Protein AF-0000000078658957 (afdb_homodimer)

Structure (mmCIF, N/CA/C/O backbone):
data_AF-0000000078658957-model_v1
#
loop_
_entity.id
_entity.type
_entity.pdbx_description
1 polymer 'Lrp/AsnC family transcriptional regulator'
#
loop_
_atom_site.group_PDB
_atom_site.id
_atom_site.type_symbol
_atom_site.label_atom_id
_atom_site.label_alt_id
_atom_site.label_comp_id
_atom_site.label_asym_id
_atom_site.label_entity_id
_atom_site.label_seq_id
_atom_site.pdbx_PDB_ins_code
_atom_site.Cartn_x
_atom_site.Cartn_y
_atom_site.Cartn_z
_atom_site.occupancy
_atom_site.B_iso_or_equiv
_atom_site.auth_seq_id
_atom_site.auth_comp_id
_atom_site.auth_asym_id
_atom_site.auth_atom_id
_atom_site.pdbx_PDB_model_num
ATOM 1 N N . MET A 1 1 ? -22.75 -9.281 -4.898 1 57.59 1 MET A N 1
ATOM 2 C CA . MET A 1 1 ? -22.656 -10.703 -4.551 1 57.59 1 MET A CA 1
ATOM 3 C C . MET A 1 1 ? -22.281 -10.875 -3.08 1 57.59 1 MET A C 1
ATOM 5 O O . MET A 1 1 ? -21.562 -10.055 -2.514 1 57.59 1 MET A O 1
ATOM 9 N N . SER A 1 2 ? -23 -11.688 -2.396 1 84 2 SER A N 1
ATOM 10 C CA . SER A 1 2 ? -22.812 -11.898 -0.965 1 84 2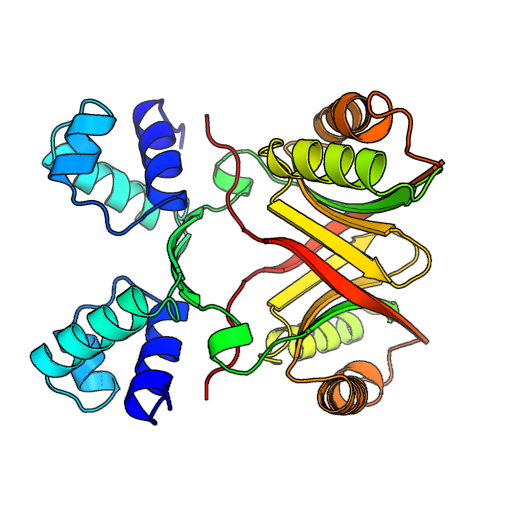 SER A CA 1
ATOM 11 C C . SER A 1 2 ? -21.656 -12.852 -0.7 1 84 2 SER A C 1
ATOM 13 O O . SER A 1 2 ? -21.609 -13.961 -1.243 1 84 2 SER A O 1
ATOM 15 N N . LEU A 1 3 ? -20.531 -12.477 -0.171 1 94.5 3 LEU A N 1
ATOM 16 C CA . LEU A 1 3 ? -19.375 -13.289 0.192 1 94.5 3 LEU A CA 1
ATOM 17 C C . LEU A 1 3 ? -19.703 -14.188 1.385 1 94.5 3 LEU A C 1
ATOM 19 O O . LEU A 1 3 ? -20.203 -13.711 2.404 1 94.5 3 LEU A O 1
ATOM 23 N N . ASP A 1 4 ? -19.547 -15.438 1.168 1 95.06 4 ASP A N 1
ATOM 24 C CA . ASP A 1 4 ? -19.797 -16.344 2.291 1 95.06 4 ASP A CA 1
ATOM 25 C C . ASP A 1 4 ? -18.531 -16.562 3.109 1 95.06 4 ASP A C 1
ATOM 27 O O . ASP A 1 4 ? -17.469 -15.992 2.793 1 95.06 4 ASP A O 1
ATOM 31 N N . PRO A 1 5 ? -18.594 -17.312 4.195 1 95.44 5 PRO A N 1
ATOM 32 C CA . PRO A 1 5 ? -17.453 -17.469 5.098 1 95.44 5 PRO A CA 1
ATOM 33 C C . PRO A 1 5 ? -16.25 -18.109 4.414 1 95.44 5 PRO A C 1
ATOM 35 O O . PRO A 1 5 ? -15.102 -17.812 4.77 1 95.44 5 PRO A O 1
ATOM 38 N N . PHE A 1 6 ? -16.5 -18.969 3.477 1 96.19 6 PHE A N 1
ATOM 39 C CA . PHE A 1 6 ? -15.391 -19.594 2.764 1 96.19 6 PHE A CA 1
ATOM 40 C C . PHE A 1 6 ? -14.672 -18.578 1.884 1 96.19 6 PHE A C 1
ATOM 42 O O . PHE A 1 6 ? -13.438 -18.578 1.816 1 96.19 6 PHE A O 1
ATOM 49 N N . ASP A 1 7 ? -15.453 -17.766 1.194 1 97.06 7 ASP A N 1
ATOM 50 C CA . ASP A 1 7 ? -14.859 -16.703 0.393 1 97.06 7 ASP A CA 1
ATOM 51 C C . ASP A 1 7 ? -13.953 -15.812 1.244 1 97.06 7 ASP A C 1
ATOM 53 O O . ASP A 1 7 ? -12.828 -15.5 0.847 1 97.06 7 ASP A O 1
ATOM 57 N N . LEU A 1 8 ? -14.469 -15.484 2.406 1 97.12 8 LEU A N 1
ATOM 58 C CA . LEU A 1 8 ? -13.742 -14.586 3.291 1 97.12 8 LEU A CA 1
ATOM 59 C C . LEU A 1 8 ? -12.461 -15.242 3.799 1 97.12 8 LEU A C 1
ATOM 61 O O . LEU A 1 8 ? -11.414 -14.586 3.883 1 97.12 8 LEU A O 1
ATOM 65 N N . ALA A 1 9 ? -12.555 -16.438 4.133 1 97.19 9 ALA A N 1
ATOM 66 C CA . ALA A 1 9 ? -11.375 -17.188 4.59 1 97.19 9 ALA A CA 1
ATOM 67 C C . ALA A 1 9 ? -10.312 -17.25 3.494 1 97.19 9 ALA A C 1
ATOM 69 O O . ALA A 1 9 ? -9.125 -17.109 3.768 1 97.19 9 ALA A O 1
ATOM 70 N N . LEU A 1 10 ? -10.734 -17.516 2.318 1 97.88 10 LEU A N 1
ATOM 71 C CA . LEU A 1 10 ? -9.812 -17.578 1.192 1 97.88 10 LEU A CA 1
ATOM 72 C C . LEU A 1 10 ? -9.156 -16.219 0.958 1 97.88 10 LEU A C 1
ATOM 74 O O . LEU A 1 10 ? -7.949 -16.141 0.725 1 97.88 10 LEU A O 1
ATOM 78 N N . LEU A 1 11 ? -9.977 -15.188 1.014 1 98.31 11 LEU A N 1
ATOM 79 C CA . LEU A 1 11 ? -9.445 -13.844 0.836 1 98.31 11 LEU A CA 1
ATOM 80 C C . LEU A 1 11 ? -8.383 -13.531 1.885 1 98.31 11 LEU A C 1
ATOM 82 O O . LEU A 1 11 ? -7.348 -12.953 1.569 1 98.31 11 LEU A O 1
ATOM 86 N N . ASP A 1 12 ? -8.672 -13.914 3.086 1 97.88 12 ASP A N 1
ATOM 87 C CA . ASP A 1 12 ? -7.707 -13.703 4.164 1 97.88 12 ASP A CA 1
ATOM 88 C C . ASP A 1 12 ? -6.391 -14.422 3.869 1 97.88 12 ASP A C 1
ATOM 90 O O . ASP A 1 12 ? -5.316 -13.828 3.99 1 97.88 12 ASP A O 1
ATOM 94 N N . ALA A 1 13 ? -6.496 -15.602 3.447 1 97.62 13 ALA A N 1
ATOM 95 C CA . ALA A 1 13 ? -5.316 -16.422 3.189 1 97.62 13 ALA A CA 1
ATOM 96 C C . ALA A 1 13 ? -4.488 -15.852 2.043 1 97.62 13 ALA A C 1
ATOM 98 O O . ALA A 1 13 ? -3.271 -15.703 2.16 1 97.62 13 ALA A O 1
ATOM 99 N N . VAL A 1 14 ? -5.109 -15.461 0.952 1 98 14 VAL A N 1
ATOM 100 C CA . VAL A 1 14 ? -4.379 -15.078 -0.251 1 98 14 VAL A CA 1
ATOM 101 C C . VAL A 1 14 ? -3.822 -13.664 -0.088 1 98 14 VAL A C 1
ATOM 103 O O . VAL A 1 14 ? -2.861 -13.289 -0.764 1 98 14 VAL A O 1
ATOM 106 N N . GLN A 1 15 ? -4.391 -12.852 0.791 1 98.44 15 GLN A N 1
ATOM 107 C CA . GLN A 1 15 ? -3.816 -11.547 1.095 1 98.44 15 GLN A CA 1
ATOM 108 C C . GLN A 1 15 ? -2.488 -11.688 1.834 1 98.44 15 GLN A C 1
ATOM 110 O O . GLN A 1 15 ? -1.639 -10.797 1.766 1 98.44 15 GLN A O 1
ATOM 115 N N . GLN A 1 16 ? -2.398 -12.828 2.514 1 96.94 16 GLN A N 1
ATOM 116 C CA . GLN A 1 16 ? -1.182 -13.078 3.277 1 96.94 16 GLN A CA 1
ATOM 117 C C . GLN A 1 16 ? -0.131 -13.789 2.426 1 96.94 16 GLN A C 1
ATOM 119 O O . GLN A 1 16 ? 1.058 -13.469 2.51 1 96.94 16 GLN A O 1
ATOM 124 N N . ASP A 1 17 ? -0.598 -14.695 1.699 1 97.62 17 ASP A N 1
ATOM 125 C CA . ASP A 1 17 ? 0.258 -15.492 0.824 1 97.62 17 ASP A CA 1
ATOM 126 C C . ASP A 1 17 ? -0.539 -16.078 -0.34 1 97.62 17 ASP A C 1
ATOM 128 O O . ASP A 1 17 ? -1.333 -17 -0.152 1 97.62 17 ASP A O 1
ATOM 132 N N . ALA A 1 18 ? -0.236 -15.641 -1.508 1 98.06 18 ALA A N 1
ATOM 133 C CA . ALA A 1 18 ? -1.01 -16.062 -2.672 1 98.06 18 ALA A CA 1
ATOM 134 C C . ALA A 1 18 ? -0.317 -17.203 -3.402 1 98.06 18 ALA A C 1
ATOM 136 O O . ALA A 1 18 ? -0.765 -17.641 -4.469 1 98.06 18 ALA A O 1
ATOM 137 N N . THR A 1 19 ? 0.803 -17.672 -2.883 1 96.38 19 THR A N 1
ATOM 138 C CA . THR A 1 19 ? 1.546 -18.734 -3.555 1 96.38 19 THR A CA 1
ATOM 139 C C . THR A 1 19 ? 1.161 -20.109 -2.998 1 96.38 19 THR A C 1
ATOM 141 O O . THR A 1 19 ? 1.597 -21.141 -3.514 1 96.38 19 THR A O 1
ATOM 144 N N . THR A 1 20 ? 0.349 -20.125 -1.944 1 96.75 20 THR A N 1
ATOM 145 C CA . THR A 1 20 ? -0.087 -21.375 -1.331 1 96.75 20 THR A CA 1
ATOM 146 C C . THR A 1 20 ? -0.85 -22.234 -2.336 1 96.75 20 THR A C 1
ATOM 148 O O . THR A 1 20 ? -1.68 -21.734 -3.092 1 96.75 20 THR A O 1
ATOM 151 N N . SER A 1 21 ? -0.525 -23.469 -2.361 1 96.62 21 SER A N 1
ATOM 152 C CA . SER A 1 21 ? -1.181 -24.375 -3.309 1 96.62 21 SER A CA 1
ATOM 153 C C . SER A 1 21 ? -2.674 -24.484 -3.023 1 96.62 21 SER A C 1
ATOM 155 O O . SER A 1 21 ? -3.109 -24.312 -1.884 1 96.62 21 SER A O 1
ATOM 157 N N . GLN A 1 22 ? -3.422 -24.828 -4.062 1 96.44 22 GLN A N 1
ATOM 158 C CA . GLN A 1 22 ? -4.859 -25.016 -3.889 1 96.44 22 GLN A CA 1
ATOM 159 C C . GLN A 1 22 ? -5.152 -26.125 -2.891 1 96.44 22 GLN A C 1
ATOM 161 O O . GLN A 1 22 ? -6.121 -26.047 -2.129 1 96.44 22 GLN A O 1
ATOM 166 N N . GLN A 1 23 ? -4.328 -27.141 -2.926 1 97.5 23 GLN A N 1
ATOM 167 C CA . GLN A 1 23 ? -4.473 -28.25 -1.989 1 97.5 23 GLN A CA 1
ATOM 168 C C . GLN A 1 23 ? -4.301 -27.766 -0.548 1 97.5 23 GLN A C 1
ATOM 170 O O . GLN A 1 23 ? -5.137 -28.062 0.31 1 97.5 23 GLN A O 1
ATOM 175 N N . ASP A 1 24 ? -3.285 -27.062 -0.289 1 98.06 24 ASP A N 1
ATOM 176 C CA . ASP A 1 24 ? -2.994 -26.562 1.055 1 98.06 24 ASP A CA 1
ATOM 177 C C . ASP A 1 24 ? -4.039 -25.547 1.507 1 98.06 24 ASP A C 1
ATOM 179 O O . ASP A 1 24 ? -4.445 -25.547 2.67 1 98.06 24 ASP A O 1
ATOM 183 N N . LEU A 1 25 ? -4.465 -24.656 0.606 1 97.69 25 LEU A N 1
ATOM 184 C CA . LEU A 1 25 ? -5.516 -23.688 0.916 1 97.69 25 LEU A CA 1
ATOM 185 C C . LEU A 1 25 ? -6.809 -24.406 1.299 1 97.69 25 LEU A C 1
ATOM 187 O O . LEU A 1 25 ? -7.473 -24.016 2.262 1 97.69 25 LEU A O 1
ATOM 191 N N . GLY A 1 26 ? -7.129 -25.391 0.484 1 97.94 26 GLY A N 1
ATOM 192 C CA . GLY A 1 26 ? -8.328 -26.172 0.775 1 97.94 26 GLY A CA 1
ATOM 193 C C . GLY A 1 26 ? -8.312 -26.781 2.162 1 97.94 26 GLY A C 1
ATOM 194 O O . GLY A 1 26 ? -9.312 -26.703 2.887 1 97.94 26 GLY A O 1
ATOM 195 N N . ALA A 1 27 ? -7.18 -27.406 2.547 1 97.44 27 ALA A N 1
ATOM 196 C CA . ALA A 1 27 ? -7.023 -28 3.873 1 97.44 27 ALA A CA 1
ATOM 197 C C . ALA A 1 27 ? -7.195 -26.953 4.969 1 97.44 27 ALA A C 1
ATOM 199 O O . ALA A 1 27 ? -7.801 -27.234 6.008 1 97.44 27 ALA A O 1
ATOM 200 N N . ARG A 1 28 ? -6.75 -25.781 4.672 1 95.56 28 ARG A N 1
ATOM 201 C CA . ARG A 1 28 ? -6.785 -24.703 5.645 1 95.56 28 ARG A CA 1
ATOM 202 C C . ARG A 1 28 ? -8.211 -24.203 5.855 1 95.56 28 ARG A C 1
ATOM 204 O O . ARG A 1 28 ? -8.594 -23.844 6.969 1 95.56 28 ARG A O 1
ATOM 211 N N . VAL A 1 29 ? -9.008 -24.141 4.832 1 95.62 29 VAL A N 1
ATOM 212 C CA . VAL A 1 29 ? -10.305 -23.484 4.93 1 95.62 29 VAL A CA 1
ATOM 213 C C . VAL A 1 29 ? -11.422 -24.516 4.844 1 95.62 29 VAL A C 1
ATOM 215 O O . VAL A 1 29 ? -12.594 -24.156 4.742 1 95.62 29 VAL A O 1
ATOM 218 N N . ASN A 1 30 ? -11.062 -25.828 4.734 1 96.06 30 ASN A N 1
ATOM 219 C CA . ASN A 1 30 ? -12.008 -26.938 4.727 1 96.06 30 ASN A CA 1
ATOM 220 C C . ASN A 1 30 ? -12.828 -26.969 3.438 1 96.06 30 ASN A C 1
ATOM 222 O O . ASN A 1 30 ? -14.055 -27.031 3.48 1 96.06 30 ASN A O 1
ATOM 226 N N . LEU A 1 31 ? -12.117 -26.906 2.361 1 97.56 31 LEU A N 1
ATOM 227 C CA . LEU A 1 31 ? -12.664 -27.047 1.017 1 97.56 31 LEU A CA 1
ATOM 228 C C . LEU A 1 31 ? -11.828 -28 0.177 1 97.56 31 LEU A C 1
ATOM 230 O O . LEU A 1 31 ? -10.672 -28.281 0.507 1 97.56 31 LEU A O 1
ATOM 234 N N . SER A 1 32 ? -12.469 -28.5 -0.843 1 97.62 32 SER A N 1
ATOM 235 C CA . SER A 1 32 ? -11.695 -29.234 -1.832 1 97.62 32 SER A CA 1
ATOM 236 C C . SER A 1 32 ? -10.852 -28.297 -2.689 1 97.62 32 SER A C 1
ATOM 238 O O . SER A 1 32 ? -11.18 -27.125 -2.842 1 97.62 32 SER A O 1
ATOM 240 N N . PRO A 1 33 ? -9.758 -28.797 -3.24 1 97.81 33 PRO A N 1
ATOM 241 C CA . PRO A 1 33 ? -8.961 -27.969 -4.152 1 97.81 33 PRO A CA 1
ATOM 242 C C . PRO A 1 33 ? -9.781 -27.438 -5.324 1 97.81 33 PRO A C 1
ATOM 244 O O . PRO A 1 33 ? -9.586 -26.297 -5.746 1 97.81 33 PRO A O 1
ATOM 247 N N . ALA A 1 34 ? -10.68 -28.219 -5.84 1 97.88 34 ALA A N 1
ATOM 248 C CA . ALA A 1 34 ? -11.531 -27.781 -6.945 1 97.88 34 ALA A CA 1
ATOM 249 C C . ALA A 1 34 ? -12.43 -26.625 -6.527 1 97.88 34 ALA A C 1
ATOM 251 O O . ALA A 1 34 ? -12.641 -25.672 -7.293 1 97.88 34 ALA A O 1
ATOM 252 N N . ALA A 1 35 ? -13.008 -26.703 -5.359 1 97.81 35 ALA A N 1
ATOM 253 C CA . ALA A 1 35 ? -13.859 -25.641 -4.832 1 97.81 35 ALA A CA 1
ATOM 254 C C . ALA A 1 35 ? -13.062 -24.359 -4.621 1 97.81 35 ALA A C 1
ATOM 256 O O . ALA A 1 35 ? -13.555 -23.266 -4.914 1 97.81 35 ALA A O 1
ATOM 257 N N . VAL A 1 36 ? -11.836 -24.5 -4.059 1 98.31 36 VAL A N 1
ATOM 258 C CA . VAL A 1 36 ? -10.953 -23.344 -3.875 1 98.31 36 VAL A CA 1
ATOM 259 C C . VAL A 1 36 ? -10.711 -22.656 -5.215 1 98.31 36 VAL A C 1
ATOM 261 O O . VAL A 1 36 ? -10.867 -21.438 -5.332 1 98.31 36 VAL A O 1
ATOM 264 N N . ASN A 1 37 ? -10.344 -23.438 -6.207 1 97.5 37 ASN A N 1
ATOM 265 C CA . ASN A 1 37 ? -10.055 -22.906 -7.535 1 97.5 37 ASN A CA 1
ATOM 266 C C . ASN A 1 37 ? -11.258 -22.156 -8.109 1 97.5 37 ASN A C 1
ATOM 268 O O . ASN A 1 37 ? -11.133 -21.031 -8.586 1 97.5 37 ASN A O 1
ATOM 272 N N . ARG A 1 38 ? -12.359 -22.766 -8.055 1 97.62 38 ARG A N 1
ATOM 273 C CA . ARG A 1 38 ? -13.586 -22.172 -8.57 1 97.62 38 ARG A CA 1
ATOM 274 C C . ARG A 1 38 ? -13.891 -20.844 -7.867 1 97.62 38 ARG A C 1
ATOM 276 O O . ARG A 1 38 ? -14.227 -19.859 -8.516 1 97.62 38 ARG A O 1
ATOM 283 N N . ARG A 1 39 ? -13.766 -20.859 -6.633 1 97.69 39 ARG A N 1
ATOM 284 C CA . ARG A 1 39 ? -14.094 -19.672 -5.848 1 97.69 39 ARG A CA 1
ATOM 285 C C . ARG A 1 39 ? -13.102 -18.547 -6.113 1 97.69 39 ARG A C 1
ATOM 287 O O . ARG A 1 39 ? -13.5 -17.391 -6.266 1 97.69 39 ARG A O 1
ATOM 294 N N . LEU A 1 40 ? -11.836 -18.859 -6.113 1 97.69 40 LEU A N 1
ATOM 295 C CA . LEU A 1 40 ? -10.836 -17.828 -6.387 1 97.69 40 LEU A CA 1
ATOM 296 C C . LEU A 1 40 ? -11.031 -17.234 -7.777 1 97.69 40 LEU A C 1
ATOM 298 O O . LEU A 1 40 ? -10.898 -16.016 -7.965 1 97.69 40 LEU A O 1
ATOM 302 N N . LYS A 1 41 ? -11.32 -18.094 -8.742 1 97.12 41 LYS A N 1
ATOM 303 C CA . LYS A 1 41 ? -11.609 -17.625 -10.086 1 97.12 41 LYS A CA 1
ATOM 304 C C . LYS A 1 41 ? -12.797 -16.656 -10.086 1 97.12 41 LYS A C 1
ATOM 306 O O . LYS A 1 41 ? -12.773 -15.633 -10.766 1 97.12 41 LYS A O 1
ATOM 311 N N . LYS A 1 42 ? -13.812 -17 -9.391 1 97.62 42 LYS A N 1
ATOM 312 C CA . LYS A 1 42 ? -15 -16.156 -9.281 1 97.62 42 LYS A CA 1
ATOM 313 C C . LYS A 1 42 ? -14.664 -14.828 -8.633 1 97.62 42 LYS A C 1
ATOM 315 O O . LYS A 1 42 ? -15.109 -13.773 -9.094 1 97.62 42 LYS A O 1
ATOM 320 N N . LEU A 1 43 ? -13.922 -14.898 -7.52 1 98.12 43 LEU A N 1
ATOM 321 C CA . LEU A 1 43 ? -13.539 -13.688 -6.801 1 98.12 43 LEU A CA 1
ATOM 322 C C . LEU A 1 43 ? -12.727 -12.758 -7.695 1 98.12 43 LEU A C 1
ATOM 324 O O . LEU A 1 43 ? -12.867 -11.539 -7.617 1 98.12 43 LEU A O 1
ATOM 328 N N . ASN A 1 44 ? -11.898 -13.336 -8.516 1 97.75 44 ASN A N 1
ATOM 329 C CA . ASN A 1 44 ? -11.133 -12.562 -9.484 1 97.75 44 ASN A CA 1
ATOM 330 C C . ASN A 1 44 ? -12.039 -11.961 -10.555 1 97.75 44 ASN A C 1
ATOM 332 O O . ASN A 1 44 ? -11.953 -10.766 -10.844 1 97.75 44 ASN A O 1
ATOM 336 N N . ALA A 1 45 ? -12.906 -12.727 -11.117 1 97.12 45 ALA A N 1
ATOM 337 C CA . ALA A 1 45 ? -13.789 -12.305 -12.195 1 97.12 45 ALA A CA 1
ATOM 338 C C . ALA A 1 45 ? -14.711 -11.18 -11.742 1 97.12 45 ALA A C 1
ATOM 340 O O . ALA A 1 45 ? -15.055 -10.289 -12.531 1 97.12 45 ALA A O 1
ATOM 341 N N . GLU A 1 46 ? -15.039 -11.219 -10.523 1 97.19 46 GLU A N 1
ATOM 342 C CA . GLU A 1 46 ? -15.969 -10.234 -9.977 1 97.19 46 GLU A CA 1
ATOM 343 C C . GLU A 1 46 ? -15.227 -9 -9.477 1 97.19 46 GLU A C 1
ATOM 345 O O . GLU A 1 46 ? -15.852 -8.047 -9.008 1 97.19 46 GLU A O 1
ATOM 350 N N . GLY A 1 47 ? -13.953 -9.047 -9.477 1 97.5 47 GLY A N 1
ATOM 351 C CA . GLY A 1 47 ? -13.156 -7.883 -9.133 1 97.5 47 GLY A CA 1
ATOM 352 C C . GLY A 1 47 ? -12.914 -7.746 -7.637 1 97.5 47 GLY A C 1
ATOM 353 O O . GLY A 1 47 ? -12.438 -6.707 -7.176 1 97.5 47 GLY A O 1
ATOM 354 N N . VAL A 1 48 ? -13.352 -8.742 -6.832 1 98.25 48 VAL A N 1
ATOM 355 C CA . VAL A 1 48 ? -13.055 -8.727 -5.402 1 98.25 48 VAL A CA 1
ATOM 356 C C . VAL A 1 48 ? -11.547 -8.82 -5.184 1 98.25 48 VAL A C 1
ATOM 358 O O . VAL A 1 48 ? -10.984 -8.07 -4.383 1 98.25 48 VAL A O 1
ATOM 361 N N . VAL A 1 49 ? -11.023 -9.805 -5.848 1 98.25 49 VAL A N 1
ATOM 362 C CA . VAL A 1 49 ? -9.57 -9.82 -5.973 1 98.25 49 VAL A CA 1
ATOM 363 C C . VAL A 1 49 ? -9.148 -9.008 -7.199 1 98.25 49 VAL A C 1
ATOM 365 O O . VAL A 1 49 ? -9.477 -9.375 -8.328 1 98.25 49 VAL A O 1
ATOM 368 N N . ARG A 1 50 ? -8.398 -8 -7.059 1 97.31 50 ARG A N 1
ATOM 369 C CA . ARG A 1 50 ? -8.055 -7.09 -8.148 1 97.31 50 ARG A CA 1
ATOM 370 C C . ARG A 1 50 ? -6.852 -7.613 -8.93 1 97.31 50 ARG A C 1
ATOM 372 O O . ARG A 1 50 ? -6.844 -7.559 -10.164 1 97.31 50 ARG A O 1
ATOM 379 N N . LYS A 1 51 ? -5.871 -8.031 -8.195 1 97.19 51 LYS A N 1
ATOM 380 C CA . LYS A 1 51 ? -4.66 -8.578 -8.812 1 97.19 51 LYS A CA 1
ATOM 381 C C . LYS A 1 51 ? -3.799 -9.297 -7.781 1 97.19 51 LYS A C 1
ATOM 383 O O . LYS A 1 51 ? -3.979 -9.117 -6.574 1 97.19 51 LYS A O 1
ATOM 388 N N . THR A 1 52 ? -3.008 -10.148 -8.227 1 98.5 52 THR A N 1
ATOM 389 C CA . THR A 1 52 ? -1.981 -10.82 -7.434 1 98.5 52 THR A CA 1
ATOM 390 C C . THR A 1 52 ? -0.591 -10.32 -7.82 1 98.5 52 THR A C 1
ATOM 392 O O . THR A 1 52 ? -0.227 -10.328 -9 1 98.5 52 THR A O 1
ATOM 395 N N . VAL A 1 53 ? 0.152 -9.867 -6.793 1 98.69 53 VAL A N 1
ATOM 396 C CA . VAL A 1 53 ? 1.422 -9.219 -7.105 1 98.69 53 VAL A CA 1
ATOM 397 C C . VAL A 1 53 ? 2.502 -9.711 -6.145 1 98.69 53 VAL A C 1
ATOM 399 O O . VAL A 1 53 ? 2.197 -10.234 -5.07 1 98.69 53 VAL A O 1
ATOM 402 N N . SER A 1 54 ? 3.717 -9.539 -6.582 1 98.56 54 SER A N 1
ATOM 403 C CA . SER A 1 54 ? 4.855 -9.719 -5.688 1 98.56 54 SER A CA 1
ATOM 404 C C . SER A 1 54 ? 5.281 -8.398 -5.059 1 98.56 54 SER A C 1
ATOM 406 O O . SER A 1 54 ? 5.402 -7.387 -5.75 1 98.56 54 SER A O 1
ATOM 408 N N . LEU A 1 55 ? 5.414 -8.406 -3.805 1 98.5 55 LEU A N 1
ATOM 409 C CA . LEU A 1 55 ? 5.918 -7.234 -3.094 1 98.5 55 LEU A CA 1
ATOM 410 C C . LEU A 1 55 ? 7.445 -7.246 -3.045 1 98.5 55 LEU A C 1
ATOM 412 O O . LEU A 1 55 ? 8.047 -8.188 -2.523 1 98.5 55 LEU A O 1
ATOM 416 N N . VAL A 1 56 ? 8 -6.234 -3.58 1 98.44 56 VAL A N 1
ATOM 417 C CA . VAL A 1 56 ? 9.453 -6.102 -3.643 1 98.44 56 VAL A CA 1
ATOM 418 C C . VAL A 1 56 ? 9.945 -5.254 -2.473 1 98.44 56 VAL A C 1
ATOM 420 O O . VAL A 1 56 ? 9.336 -4.238 -2.131 1 98.44 56 VAL A O 1
ATOM 423 N N . ASP A 1 57 ? 11.016 -5.695 -1.848 1 97.81 57 ASP A N 1
ATOM 424 C CA . ASP A 1 57 ? 11.664 -4.891 -0.816 1 97.81 57 ASP A CA 1
ATOM 425 C C . ASP A 1 57 ? 12.297 -3.639 -1.415 1 97.81 57 ASP A C 1
ATOM 427 O O . ASP A 1 57 ? 13.266 -3.727 -2.18 1 97.81 57 ASP A O 1
ATOM 431 N N . PRO A 1 58 ? 11.781 -2.504 -1.031 1 97.62 58 PRO A N 1
ATOM 432 C CA . PRO A 1 58 ? 12.328 -1.291 -1.647 1 97.62 58 PRO A CA 1
ATOM 433 C C . PRO A 1 58 ? 13.828 -1.136 -1.426 1 97.62 58 PRO A C 1
ATOM 435 O O . PRO A 1 58 ? 14.547 -0.71 -2.332 1 97.62 58 PRO A O 1
ATOM 438 N N . VAL A 1 59 ? 14.312 -1.475 -0.277 1 96.5 59 VAL A N 1
ATOM 439 C CA . VAL A 1 59 ? 15.719 -1.3 0.069 1 96.5 59 VAL A CA 1
ATOM 440 C C . VAL A 1 59 ? 16.594 -2.182 -0.828 1 96.5 59 VAL A C 1
ATOM 442 O O . VAL A 1 59 ? 17.656 -1.756 -1.285 1 96.5 59 VAL A O 1
ATOM 445 N N . ALA A 1 60 ? 16.109 -3.332 -1.11 1 96.38 60 ALA A N 1
ATOM 446 C CA . ALA A 1 60 ? 16.859 -4.293 -1.917 1 96.38 60 ALA A CA 1
ATOM 447 C C . ALA A 1 60 ? 17.062 -3.777 -3.34 1 96.38 60 ALA A C 1
ATOM 449 O O . ALA A 1 60 ? 17.938 -4.254 -4.062 1 96.38 60 ALA A O 1
ATOM 450 N N . VAL A 1 61 ? 16.219 -2.805 -3.734 1 96.81 61 VAL A N 1
ATOM 451 C CA . VAL A 1 61 ? 16.328 -2.311 -5.102 1 96.81 61 VAL A CA 1
ATOM 452 C C . VAL A 1 61 ? 16.734 -0.837 -5.09 1 96.81 61 VAL A C 1
ATOM 454 O O . VAL A 1 61 ? 16.547 -0.13 -6.082 1 96.81 61 VAL A O 1
ATOM 457 N N . GLY A 1 62 ? 17.156 -0.34 -3.973 1 95.81 62 GLY A N 1
ATOM 458 C CA . GLY A 1 62 ? 17.828 0.943 -3.906 1 95.81 62 GLY A CA 1
ATOM 459 C C . GLY A 1 62 ? 16.938 2.074 -3.449 1 95.81 62 GLY A C 1
ATOM 460 O O . GLY A 1 62 ? 17.312 3.244 -3.521 1 95.81 62 GLY A O 1
ATOM 461 N N . TYR A 1 63 ? 15.758 1.718 -3.045 1 97.12 63 TYR A N 1
ATOM 462 C CA . TYR A 1 63 ? 14.828 2.729 -2.561 1 97.12 63 TYR A CA 1
ATOM 463 C C . TYR A 1 63 ? 14.656 2.639 -1.049 1 97.12 63 TYR A C 1
ATOM 465 O O . TYR A 1 63 ? 13.672 2.092 -0.557 1 97.12 63 TYR A O 1
ATOM 473 N N . GLY A 1 64 ? 15.539 3.27 -0.385 1 95.62 64 GLY A N 1
ATOM 474 C CA . GLY A 1 64 ? 15.617 3.084 1.056 1 95.62 64 GLY A CA 1
ATOM 475 C C . GLY A 1 64 ? 14.867 4.141 1.838 1 95.62 64 GLY A C 1
ATOM 476 O O . GLY A 1 64 ? 14.805 4.086 3.068 1 95.62 64 GLY A O 1
ATOM 477 N N . LEU A 1 65 ? 14.305 5.09 1.13 1 97.88 65 LEU A N 1
ATOM 478 C CA . LEU A 1 65 ? 13.664 6.199 1.833 1 97.88 65 LEU A CA 1
ATOM 479 C C . LEU A 1 65 ? 12.195 6.324 1.427 1 97.88 65 LEU A C 1
ATOM 481 O O . LEU A 1 65 ? 11.875 6.297 0.237 1 97.88 65 LEU A O 1
ATOM 485 N N . THR A 1 66 ? 11.336 6.367 2.389 1 98.56 66 THR A N 1
ATOM 486 C CA . THR A 1 66 ? 9.93 6.672 2.176 1 98.56 66 THR A CA 1
ATOM 487 C C . THR A 1 66 ? 9.602 8.086 2.641 1 98.56 66 THR A C 1
ATOM 489 O O . THR A 1 66 ? 10.008 8.5 3.73 1 98.56 66 THR A O 1
ATOM 492 N N . VAL A 1 67 ? 8.938 8.836 1.812 1 98.31 67 VAL A N 1
ATOM 493 C CA . VAL A 1 67 ? 8.523 10.188 2.182 1 98.31 67 VAL A CA 1
ATOM 494 C C . VAL A 1 67 ? 7.012 10.328 2.008 1 98.31 67 VAL A C 1
ATOM 496 O O . VAL A 1 67 ? 6.438 9.781 1.065 1 98.31 67 VAL A O 1
ATOM 499 N N . ILE A 1 68 ? 6.414 11.008 2.926 1 98.5 68 ILE A N 1
ATOM 500 C CA . ILE A 1 68 ? 5.004 11.383 2.875 1 98.5 68 ILE A CA 1
ATOM 501 C C . ILE A 1 68 ? 4.871 12.883 2.627 1 98.5 68 ILE A C 1
ATOM 503 O O . ILE A 1 68 ? 5.371 13.695 3.41 1 98.5 68 ILE A O 1
ATOM 507 N N . THR A 1 69 ? 4.203 13.227 1.533 1 97.69 69 THR A N 1
ATOM 508 C CA . THR A 1 69 ? 4.117 14.633 1.17 1 97.69 69 THR A CA 1
ATOM 509 C C . THR A 1 69 ? 2.66 15.086 1.112 1 97.69 69 THR A C 1
ATOM 511 O O . THR A 1 69 ? 1.834 14.461 0.45 1 97.69 69 THR A O 1
ATOM 514 N N . GLU A 1 70 ? 2.371 16.125 1.85 1 97.81 70 GLU A N 1
ATOM 515 C CA . GLU A 1 70 ? 1.076 16.797 1.798 1 97.81 70 GLU A CA 1
ATOM 516 C C . GLU A 1 70 ? 1.111 17.984 0.847 1 97.81 70 GLU A C 1
ATOM 518 O O . GLU A 1 70 ? 1.966 18.875 0.977 1 97.81 70 GLU A O 1
ATOM 523 N N . VAL A 1 71 ? 0.139 18.031 -0.076 1 97.19 71 VAL A N 1
ATOM 524 C CA . VAL A 1 71 ? 0.159 19.062 -1.112 1 97.19 71 VAL A CA 1
ATOM 525 C C . VAL A 1 71 ? -1.119 19.891 -1.039 1 97.19 71 VAL A C 1
ATOM 527 O O . VAL A 1 71 ? -2.225 19.344 -1.022 1 97.19 71 VAL A O 1
ATOM 530 N N . GLU A 1 72 ? -0.958 21.125 -0.921 1 96.88 72 GLU A N 1
ATOM 531 C CA . GLU A 1 72 ? -2.049 22.094 -1.053 1 96.88 72 GLU A CA 1
ATOM 532 C C . GLU A 1 72 ? -2.033 22.766 -2.424 1 96.88 72 GLU A C 1
ATOM 534 O O . GLU A 1 72 ? -0.987 23.219 -2.885 1 96.88 72 GLU A O 1
ATOM 539 N N . VAL A 1 73 ? -3.15 22.828 -3.029 1 95.25 73 VAL A N 1
ATOM 540 C CA . VAL A 1 73 ? -3.195 23.375 -4.383 1 95.25 73 VAL A CA 1
ATOM 541 C C . VAL A 1 73 ? -3.6 24.844 -4.332 1 95.25 73 VAL A C 1
ATOM 543 O O . VAL A 1 73 ? -4.203 25.297 -3.355 1 95.25 73 VAL A O 1
ATOM 546 N N . GLU A 1 74 ? -3.27 25.547 -5.391 1 93.69 74 GLU A N 1
ATOM 547 C CA . GLU A 1 74 ? -3.609 26.953 -5.52 1 93.69 74 GLU A CA 1
ATOM 548 C C . GLU A 1 74 ? -5.047 27.125 -6 1 93.69 74 GLU A C 1
ATOM 550 O O . GLU A 1 74 ? -5.766 28.016 -5.52 1 93.69 74 GLU A O 1
ATOM 555 N N . ASN A 1 75 ? -5.328 26.344 -6.922 1 92.25 75 ASN A N 1
ATOM 556 C CA . ASN A 1 75 ? -6.625 26.406 -7.59 1 92.25 75 ASN A CA 1
ATOM 557 C C . ASN A 1 75 ? -7.297 25.031 -7.633 1 92.25 75 ASN A C 1
ATOM 559 O O . ASN A 1 75 ? -6.699 24.062 -8.094 1 92.25 75 ASN A O 1
ATOM 563 N N . GLU A 1 76 ? -8.547 24.953 -7.258 1 89.38 76 GLU A N 1
ATOM 564 C CA . GLU A 1 76 ? -9.234 23.688 -7.117 1 89.38 76 GLU A CA 1
ATOM 565 C C . GLU A 1 76 ? -10.094 23.375 -8.344 1 89.38 76 GLU A C 1
ATOM 567 O O . GLU A 1 76 ? -10.945 22.484 -8.305 1 89.38 76 GLU A O 1
ATOM 572 N N . ARG A 1 77 ? -9.805 24.125 -9.352 1 92.31 77 ARG A N 1
ATOM 573 C CA . ARG A 1 77 ? -10.492 23.828 -10.594 1 92.31 77 ARG A CA 1
ATOM 574 C C . ARG A 1 77 ? -10.289 22.359 -10.992 1 92.31 77 ARG A C 1
ATOM 576 O O . ARG A 1 77 ? -9.172 21.844 -10.906 1 92.31 77 ARG A O 1
ATOM 583 N N . LEU A 1 78 ? -11.297 21.75 -11.508 1 91.5 78 LEU A N 1
ATOM 584 C CA . LEU A 1 78 ? -11.328 20.312 -11.758 1 91.5 78 LEU A CA 1
ATOM 585 C C . LEU A 1 78 ? -10.281 19.922 -12.789 1 91.5 78 LEU A C 1
ATOM 587 O O . LEU A 1 78 ? -9.617 18.891 -12.633 1 91.5 78 LEU A O 1
ATOM 591 N N . ASP A 1 79 ? -10.188 20.656 -13.859 1 93.06 79 ASP A N 1
ATOM 592 C CA . ASP A 1 79 ? -9.234 20.312 -14.914 1 93.06 79 ASP A CA 1
ATOM 593 C C . ASP A 1 79 ? -7.805 20.344 -14.391 1 93.06 79 ASP A C 1
ATOM 595 O O . ASP A 1 79 ? -6.965 19.531 -14.797 1 93.06 79 ASP A O 1
ATOM 599 N N . LEU A 1 80 ? -7.488 21.281 -13.539 1 92.94 80 LEU A N 1
ATOM 600 C CA . LEU A 1 80 ? -6.156 21.391 -12.945 1 92.94 80 LEU A CA 1
ATOM 601 C C . LEU A 1 80 ? -5.902 20.234 -11.977 1 92.94 80 LEU A C 1
ATOM 603 O O . LEU A 1 80 ? -4.805 19.672 -11.945 1 92.94 80 LEU A O 1
ATOM 607 N N . LEU A 1 81 ? -6.883 19.953 -11.195 1 94 81 LEU A N 1
ATOM 608 C CA . LEU A 1 81 ? -6.777 18.828 -10.281 1 94 81 LEU A CA 1
ATOM 609 C C . LEU A 1 81 ? -6.566 17.516 -11.047 1 94 81 LEU A C 1
ATOM 611 O O . LEU A 1 81 ? -5.73 16.703 -10.656 1 94 81 LEU A O 1
ATOM 615 N N . ASP A 1 82 ? -7.324 17.359 -12.086 1 95.12 82 ASP A N 1
ATOM 616 C CA . ASP A 1 82 ? -7.199 16.156 -12.906 1 95.12 82 ASP A CA 1
ATOM 617 C C . ASP A 1 82 ? -5.809 16.047 -13.523 1 95.12 82 ASP A C 1
ATOM 619 O O . ASP A 1 82 ? -5.246 14.961 -13.625 1 95.12 82 ASP A O 1
ATOM 623 N N . ALA A 1 83 ? -5.297 17.125 -13.945 1 93.88 83 ALA A N 1
ATOM 624 C CA . ALA A 1 83 ? -3.943 17.141 -14.5 1 93.88 83 ALA A CA 1
ATOM 625 C C . ALA A 1 83 ? -2.916 16.719 -13.461 1 93.88 83 ALA A C 1
ATOM 627 O O . ALA A 1 83 ? -1.982 15.977 -13.766 1 93.88 83 ALA A O 1
ATOM 628 N N . MET A 1 84 ? -3.062 17.203 -12.266 1 94.5 84 MET A N 1
ATOM 629 C CA . MET A 1 84 ? -2.164 16.812 -11.18 1 94.5 84 MET A CA 1
ATOM 630 C C . MET A 1 84 ? -2.279 15.32 -10.891 1 94.5 84 MET A C 1
ATOM 632 O O . MET A 1 84 ? -1.267 14.641 -10.727 1 94.5 84 MET A O 1
ATOM 636 N N . LYS A 1 85 ? -3.477 14.836 -10.812 1 96.44 85 LYS A N 1
ATOM 637 C CA . LYS A 1 85 ? -3.699 13.414 -10.586 1 96.44 85 LYS A CA 1
ATOM 638 C C . LYS A 1 85 ? -2.98 12.57 -11.641 1 96.44 85 LYS A C 1
ATOM 640 O O . LYS A 1 85 ? -2.344 11.57 -11.312 1 96.44 85 LYS A O 1
ATOM 645 N N . ARG A 1 86 ? -3.076 12.969 -12.906 1 95.62 86 ARG A N 1
ATOM 646 C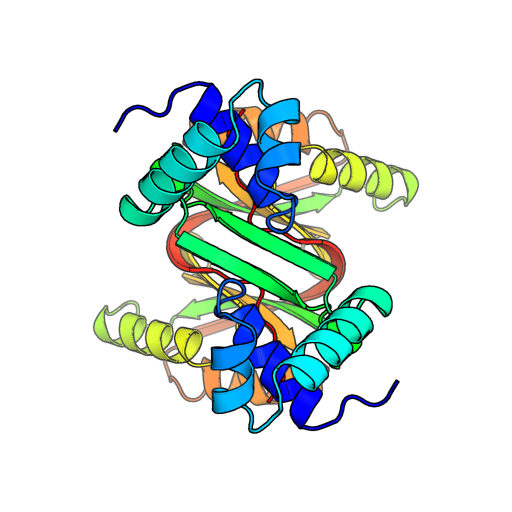 CA . ARG A 1 86 ? -2.404 12.258 -13.984 1 95.62 86 ARG A CA 1
ATOM 647 C C . ARG A 1 86 ? -0.894 12.242 -13.781 1 95.62 86 ARG A C 1
ATOM 649 O O . ARG A 1 86 ? -0.238 11.227 -14.031 1 95.62 86 ARG A O 1
ATOM 656 N N . THR A 1 87 ? -0.339 13.328 -13.328 1 95.19 87 THR A N 1
ATOM 657 C CA . THR A 1 87 ? 1.093 13.453 -13.078 1 95.19 87 THR A CA 1
ATOM 658 C C . THR A 1 87 ? 1.526 12.516 -11.953 1 95.19 87 THR A C 1
ATOM 660 O O . THR A 1 87 ? 2.541 11.828 -12.07 1 95.19 87 THR A O 1
ATOM 663 N N . PHE A 1 88 ? 0.739 12.516 -10.852 1 96.62 88 PHE A N 1
ATOM 664 C CA . PHE A 1 88 ? 1.055 11.656 -9.719 1 96.62 88 PHE A CA 1
ATOM 665 C C . PHE A 1 88 ? 0.937 10.18 -10.102 1 96.62 88 PHE A C 1
ATOM 667 O O . PHE A 1 88 ? 1.758 9.359 -9.695 1 96.62 88 PHE A O 1
ATOM 674 N N . LEU A 1 89 ? -0.07 9.867 -10.969 1 96.75 89 LEU A N 1
ATOM 675 C CA . LEU A 1 89 ? -0.299 8.5 -11.438 1 96.75 89 LEU A CA 1
ATOM 676 C C . LEU A 1 89 ? 0.873 8.016 -12.281 1 96.75 89 LEU A C 1
ATOM 678 O O . LEU A 1 89 ? 1.25 6.844 -12.211 1 96.75 89 LEU A O 1
ATOM 682 N N . ALA A 1 90 ? 1.461 8.859 -13 1 95.38 90 ALA A N 1
ATOM 683 C CA . ALA A 1 90 ? 2.473 8.5 -13.992 1 95.38 90 ALA A CA 1
ATOM 684 C C . ALA A 1 90 ? 3.852 8.375 -13.352 1 95.38 90 ALA A C 1
ATOM 686 O O . ALA A 1 90 ? 4.77 7.805 -13.938 1 95.38 90 ALA A O 1
ATOM 687 N N . CYS A 1 91 ? 4.043 8.922 -12.172 1 96.25 91 CYS A N 1
ATOM 688 C CA . CYS A 1 91 ? 5.344 8.906 -11.508 1 96.25 91 CYS A CA 1
ATOM 689 C C . CYS A 1 91 ? 5.566 7.594 -10.773 1 96.25 91 CYS A C 1
ATOM 691 O O . CYS A 1 91 ? 4.891 7.309 -9.781 1 96.25 91 CYS A O 1
ATOM 693 N N . PRO A 1 92 ? 6.547 6.812 -11.125 1 96.19 92 PRO A N 1
ATOM 694 C CA . PRO A 1 92 ? 6.73 5.484 -10.547 1 96.19 92 PRO A CA 1
ATOM 695 C C . PRO A 1 92 ? 7.137 5.535 -9.07 1 96.19 92 PRO A C 1
ATOM 697 O O . PRO A 1 92 ? 6.883 4.586 -8.328 1 96.19 92 PRO A O 1
ATOM 700 N N . GLN A 1 93 ? 7.723 6.633 -8.703 1 97.62 93 GLN A N 1
ATOM 701 C CA . GLN A 1 93 ? 8.148 6.773 -7.316 1 97.62 93 GLN A CA 1
ATOM 702 C C . GLN A 1 93 ? 6.953 7.004 -6.395 1 97.62 93 GLN A C 1
ATOM 704 O O . GLN A 1 93 ? 7.039 6.781 -5.188 1 97.62 93 GLN A O 1
ATOM 709 N N . VAL A 1 94 ? 5.879 7.562 -6.965 1 98.12 94 VAL A N 1
ATOM 710 C CA . VAL A 1 94 ? 4.645 7.711 -6.199 1 98.12 94 VAL A CA 1
ATOM 711 C C . VAL A 1 94 ? 3.947 6.355 -6.078 1 98.12 94 VAL A C 1
ATOM 713 O O . VAL A 1 94 ? 3.414 5.836 -7.062 1 98.12 94 VAL A O 1
ATOM 716 N N . GLN A 1 95 ? 3.924 5.844 -4.863 1 98.44 95 GLN A N 1
ATOM 717 C CA . GLN A 1 95 ? 3.256 4.566 -4.645 1 98.44 95 GLN A CA 1
ATOM 718 C C . GLN A 1 95 ? 1.767 4.762 -4.375 1 98.44 95 GLN A C 1
ATOM 720 O O . GLN A 1 95 ? 0.948 3.916 -4.734 1 98.44 95 GLN A O 1
ATOM 725 N N . GLN A 1 96 ? 1.502 5.82 -3.697 1 98.75 96 GLN A N 1
ATOM 726 C CA . GLN A 1 96 ? 0.121 6.121 -3.332 1 98.75 96 GLN A CA 1
ATOM 727 C C . GLN A 1 96 ? -0.165 7.613 -3.441 1 98.75 96 GLN A C 1
ATOM 729 O O . GLN A 1 96 ? 0.708 8.438 -3.168 1 98.75 96 GLN A O 1
ATOM 734 N N . CYS A 1 97 ? -1.36 7.91 -3.764 1 98.69 97 CYS A N 1
ATOM 735 C CA . CYS A 1 97 ? -1.886 9.266 -3.834 1 98.69 97 CYS A CA 1
ATOM 736 C C . CYS A 1 97 ? -3.35 9.312 -3.406 1 98.69 97 CYS A C 1
ATOM 738 O O . CYS A 1 97 ? -4.188 8.617 -3.984 1 98.69 97 CYS A O 1
ATOM 740 N N . TYR A 1 98 ? -3.6 10.102 -2.443 1 98.69 98 TYR A N 1
ATOM 741 C CA . TYR A 1 98 ? -4.953 10.289 -1.935 1 98.69 98 TYR A CA 1
ATOM 742 C C . TYR A 1 98 ? -5.406 11.734 -2.107 1 98.69 98 TYR A C 1
ATOM 744 O O . TYR A 1 98 ? -4.695 12.664 -1.721 1 98.69 98 TYR A O 1
ATOM 752 N N . TYR A 1 99 ? -6.551 11.93 -2.75 1 98.38 99 TYR A N 1
ATOM 753 C CA . TYR A 1 99 ? -7.25 13.211 -2.715 1 98.38 99 TYR A CA 1
ATOM 754 C C . TYR A 1 99 ? -8.086 13.344 -1.447 1 98.38 99 TYR A C 1
ATOM 756 O O . TYR A 1 99 ? -8.992 12.539 -1.205 1 98.38 99 TYR A O 1
ATOM 764 N N . VAL A 1 100 ? -7.785 14.344 -0.641 1 98.06 100 VAL A N 1
ATOM 765 C CA . VAL A 1 100 ? -8.32 14.297 0.714 1 98.06 100 VAL A CA 1
ATOM 766 C C . VAL A 1 100 ? -9.102 15.586 1.003 1 98.06 100 VAL A C 1
ATOM 768 O O . VAL A 1 100 ? -8.898 16.594 0.334 1 98.06 100 VAL A O 1
ATOM 771 N N . ALA A 1 101 ? -10 15.422 1.971 1 93.5 101 ALA A N 1
ATOM 772 C CA . ALA A 1 101 ? -10.633 16.578 2.605 1 93.5 101 ALA A CA 1
ATOM 773 C C . ALA A 1 101 ? -9.859 17 3.854 1 93.5 101 ALA A C 1
ATOM 775 O O . ALA A 1 101 ? -9.555 16.172 4.715 1 93.5 101 ALA A O 1
ATOM 776 N N . GLY A 1 102 ? -9.477 18.219 3.93 1 87 102 GLY A N 1
ATOM 777 C CA . GLY A 1 102 ? -8.734 18.719 5.066 1 87 102 GLY A CA 1
ATOM 778 C C . GLY A 1 102 ? -7.926 19.969 4.742 1 87 102 GLY A C 1
ATOM 779 O O . GLY A 1 102 ? -8.328 20.766 3.898 1 87 102 GLY A O 1
ATOM 780 N N . GLU A 1 103 ? -6.77 20.062 5.469 1 90.31 103 GLU A N 1
ATOM 781 C CA . GLU A 1 103 ? -5.93 21.25 5.309 1 90.31 103 GLU A CA 1
ATOM 782 C C . GLU A 1 103 ? -5.125 21.172 4.016 1 90.31 103 GLU A C 1
ATOM 784 O O . GLU A 1 103 ? -4.703 22.203 3.482 1 90.31 103 GLU A O 1
ATOM 789 N N . CYS A 1 104 ? -4.879 19.969 3.58 1 96.06 104 CYS A N 1
ATOM 790 C CA . CYS A 1 104 ? -4.238 19.766 2.285 1 96.06 104 CYS A CA 1
ATOM 791 C C . CYS A 1 104 ? -5.172 19.062 1.311 1 96.06 104 CYS A C 1
ATOM 793 O O . CYS A 1 104 ? -6.281 18.672 1.681 1 96.06 104 CYS A O 1
ATOM 795 N N . ASP A 1 105 ? -4.715 18.984 0.041 1 97.12 105 ASP A N 1
ATOM 796 C CA . ASP A 1 105 ? -5.574 18.438 -1.005 1 97.12 105 ASP A CA 1
ATOM 797 C C . ASP A 1 105 ? -5.121 17.031 -1.412 1 97.12 105 ASP A C 1
ATOM 799 O O . ASP A 1 105 ? -5.949 16.188 -1.77 1 97.12 105 ASP A O 1
ATOM 803 N N . PHE A 1 106 ? -3.789 16.859 -1.337 1 97.88 106 PHE A N 1
ATOM 804 C CA . PHE A 1 106 ? -3.256 15.547 -1.684 1 97.88 106 PHE A CA 1
ATOM 805 C C . PHE A 1 106 ? -2.277 15.062 -0.621 1 97.88 106 PHE A C 1
ATOM 807 O O . PHE A 1 106 ? -1.534 15.859 -0.044 1 97.88 106 PHE A O 1
ATOM 814 N N . VAL A 1 107 ? -2.273 13.766 -0.399 1 98.62 107 VAL A N 1
ATOM 815 C CA . VAL A 1 107 ? -1.221 13.078 0.344 1 98.62 107 VAL A CA 1
ATOM 816 C C . VAL A 1 107 ? -0.544 12.047 -0.552 1 98.62 107 VAL A C 1
ATOM 818 O O . VAL A 1 107 ? -1.214 11.195 -1.143 1 98.62 107 VAL A O 1
ATOM 821 N N . LEU A 1 108 ? 0.716 12.156 -0.685 1 98.62 108 LEU A N 1
ATOM 822 C CA . LEU A 1 108 ? 1.512 11.234 -1.482 1 98.62 108 LEU A CA 1
ATOM 823 C C . LEU A 1 108 ? 2.414 10.383 -0.591 1 98.62 108 LEU A C 1
ATOM 825 O O . LEU A 1 108 ? 3.016 10.898 0.356 1 98.62 108 LEU A O 1
ATOM 829 N N . ILE A 1 109 ? 2.475 9.125 -0.827 1 98.81 109 ILE A N 1
ATOM 830 C CA . ILE A 1 109 ? 3.504 8.242 -0.284 1 98.81 109 ILE A CA 1
ATOM 831 C C . ILE A 1 109 ? 4.477 7.844 -1.391 1 98.81 109 ILE A C 1
ATOM 833 O O . ILE A 1 109 ? 4.07 7.281 -2.41 1 98.81 109 ILE A O 1
ATOM 837 N N . MET A 1 110 ? 5.762 8.141 -1.209 1 98.56 110 MET A N 1
ATOM 838 C CA . MET A 1 110 ? 6.742 7.918 -2.266 1 98.56 110 MET A CA 1
ATOM 839 C C . MET A 1 110 ? 7.926 7.105 -1.746 1 98.56 110 MET A C 1
ATOM 841 O O . MET A 1 110 ? 8.383 7.316 -0.621 1 98.56 110 MET A O 1
ATOM 845 N N . ALA A 1 111 ? 8.391 6.223 -2.535 1 98.5 111 ALA A N 1
ATOM 846 C CA . ALA A 1 111 ? 9.672 5.555 -2.334 1 98.5 111 ALA A CA 1
ATOM 847 C C . ALA A 1 111 ? 10.766 6.191 -3.191 1 98.5 111 ALA A C 1
ATOM 849 O O . ALA A 1 111 ? 10.664 6.207 -4.422 1 98.5 111 ALA A O 1
ATOM 850 N N . VAL A 1 112 ? 11.773 6.684 -2.535 1 98.25 112 VAL A N 1
ATOM 851 C CA . VAL A 1 112 ? 12.859 7.348 -3.25 1 98.25 112 VAL A CA 1
ATOM 852 C C . VAL A 1 112 ? 14.203 6.781 -2.793 1 98.25 112 VAL A C 1
ATOM 854 O O . VAL A 1 112 ? 14.289 6.148 -1.739 1 98.25 112 VAL A O 1
ATOM 857 N N . ARG A 1 113 ? 15.258 7.008 -3.584 1 97.5 113 ARG A N 1
ATOM 858 C CA . ARG A 1 113 ? 16.594 6.531 -3.256 1 97.5 113 ARG A CA 1
ATOM 859 C C . ARG A 1 113 ? 17.203 7.348 -2.121 1 97.5 113 ARG A C 1
ATOM 861 O O . ARG A 1 113 ? 17.891 6.801 -1.257 1 97.5 113 ARG A O 1
ATOM 868 N N . ASN A 1 114 ? 16.969 8.609 -2.193 1 96.88 114 ASN A N 1
ATOM 869 C CA . ASN A 1 114 ? 17.484 9.594 -1.241 1 96.88 114 ASN A CA 1
ATOM 870 C C . ASN A 1 114 ? 16.781 10.938 -1.382 1 96.88 114 ASN A C 1
ATOM 872 O O . ASN A 1 114 ? 15.883 11.086 -2.219 1 96.88 114 ASN A O 1
ATOM 876 N N . MET A 1 115 ? 17.219 11.844 -0.533 1 96.12 115 MET A N 1
ATOM 877 C CA . MET A 1 115 ? 16.547 13.141 -0.523 1 96.12 115 MET A CA 1
ATOM 878 C C . MET A 1 115 ? 16.875 13.938 -1.785 1 96.12 115 MET A C 1
ATOM 880 O O . MET A 1 115 ? 16.094 14.781 -2.213 1 96.12 115 MET A O 1
ATOM 884 N N . GLU A 1 116 ? 18.031 13.672 -2.379 1 97.19 116 GLU A N 1
ATOM 885 C CA . GLU A 1 116 ? 18.375 14.336 -3.633 1 97.19 116 GLU A CA 1
ATOM 886 C C . GLU A 1 116 ? 17.375 13.969 -4.738 1 97.19 116 GLU A C 1
ATOM 888 O O . GLU A 1 116 ? 16.891 14.852 -5.445 1 97.19 116 GLU A O 1
ATOM 893 N N . GLN A 1 117 ? 17.141 12.68 -4.902 1 96.94 117 GLN A N 1
ATOM 894 C CA . GLN A 1 117 ? 16.141 12.266 -5.887 1 96.94 117 GLN A CA 1
ATOM 895 C C . GLN A 1 117 ? 14.773 12.875 -5.578 1 96.94 117 GLN A C 1
ATOM 897 O O . GLN A 1 117 ? 14.062 13.305 -6.488 1 96.94 117 GLN A O 1
ATOM 902 N N . TYR A 1 118 ? 14.43 12.906 -4.277 1 97.5 118 TYR A N 1
ATOM 903 C CA . TYR A 1 118 ? 13.148 13.508 -3.904 1 97.5 118 TYR A CA 1
ATOM 904 C C . TYR A 1 118 ? 13.078 14.961 -4.355 1 97.5 118 TYR A C 1
ATOM 906 O O . TYR A 1 118 ? 12.094 15.375 -4.969 1 97.5 118 TYR A O 1
ATOM 914 N N . THR A 1 119 ? 14.086 15.672 -4.051 1 95.19 119 THR A N 1
ATOM 915 C CA . THR A 1 119 ? 14.125 17.078 -4.422 1 95.19 119 THR A CA 1
ATOM 916 C C . THR A 1 119 ? 13.953 17.25 -5.93 1 95.19 119 THR A C 1
ATOM 918 O O . THR A 1 119 ? 13.219 18.125 -6.383 1 95.19 119 THR A O 1
ATOM 921 N N . GLU A 1 120 ? 14.555 16.406 -6.703 1 95.12 120 GLU A N 1
ATOM 922 C CA . GLU A 1 120 ? 14.398 16.438 -8.156 1 95.12 120 GLU A CA 1
ATOM 923 C C . GLU A 1 120 ? 12.953 16.172 -8.555 1 95.12 120 GLU A C 1
ATOM 925 O O . GLU A 1 120 ? 12.422 16.828 -9.453 1 95.12 120 GLU A O 1
ATOM 930 N N . LEU A 1 121 ? 12.344 15.234 -7.906 1 94.69 121 LEU A N 1
ATOM 931 C CA . LEU A 1 121 ? 10.961 14.883 -8.211 1 94.69 121 LEU A CA 1
ATOM 932 C C . LEU A 1 121 ? 10.023 16.047 -7.906 1 94.69 121 LEU A C 1
ATOM 934 O O . LEU A 1 121 ? 9.039 16.25 -8.617 1 94.69 121 LEU A O 1
ATOM 938 N N . THR A 1 122 ? 10.266 16.75 -6.793 1 92.38 122 THR A N 1
ATOM 939 C CA . THR A 1 122 ? 9.391 17.859 -6.422 1 92.38 122 THR A CA 1
ATOM 940 C C . THR A 1 122 ? 9.375 18.922 -7.52 1 92.38 122 THR A C 1
ATOM 942 O O . THR A 1 122 ? 8.352 19.562 -7.75 1 92.38 122 THR A O 1
ATOM 945 N N . ARG A 1 123 ? 10.445 19.062 -8.219 1 88.94 123 ARG A N 1
ATOM 946 C CA . ARG A 1 123 ? 10.492 20.016 -9.32 1 88.94 123 ARG A CA 1
ATOM 947 C C . ARG A 1 123 ? 9.516 19.641 -10.422 1 88.94 123 ARG A C 1
ATOM 949 O O . ARG A 1 123 ? 8.781 20.484 -10.93 1 88.94 123 ARG A O 1
ATOM 956 N N . THR A 1 124 ? 9.484 18.406 -10.711 1 86.75 124 THR A N 1
ATOM 957 C CA . THR A 1 124 ? 8.633 17.906 -11.773 1 86.75 124 THR A CA 1
ATOM 958 C C . THR A 1 124 ? 7.188 17.781 -11.305 1 86.75 124 THR A C 1
ATOM 960 O O . THR A 1 124 ? 6.262 18.188 -12.008 1 86.75 124 THR A O 1
ATOM 963 N N . LEU A 1 125 ? 7 17.344 -10.109 1 89.44 125 LEU A N 1
ATOM 964 C CA . LEU A 1 125 ? 5.672 17.016 -9.602 1 89.44 125 LEU A CA 1
ATOM 965 C C . LEU A 1 125 ? 4.934 18.266 -9.148 1 89.44 125 LEU A C 1
ATOM 967 O O . LEU A 1 125 ? 3.717 18.375 -9.32 1 89.44 125 LEU A O 1
ATOM 971 N N . PHE A 1 126 ? 5.688 19.234 -8.641 1 86 126 PHE A N 1
ATOM 972 C CA . PHE A 1 126 ? 5.008 20.328 -7.961 1 86 126 PHE A CA 1
ATOM 973 C C . PHE A 1 126 ? 5.258 21.656 -8.672 1 86 126 PHE A C 1
ATOM 975 O O . PHE A 1 126 ? 4.344 22.469 -8.82 1 86 126 PHE A O 1
ATOM 982 N N . PHE A 1 127 ? 6.352 21.875 -9.102 1 78.88 127 PHE A N 1
ATOM 983 C CA . PHE A 1 127 ? 6.688 23.188 -9.625 1 78.88 127 PHE A CA 1
ATOM 984 C C . PHE A 1 127 ? 6.301 23.312 -11.094 1 78.88 127 PHE A C 1
ATOM 986 O O . PHE A 1 127 ? 5.848 24.359 -11.539 1 78.88 127 PHE A O 1
ATOM 993 N N . GLU A 1 128 ? 6.348 22.203 -11.758 1 76.38 128 GLU A N 1
ATOM 994 C CA . GLU A 1 128 ? 5.984 22.266 -13.172 1 76.38 128 GLU A CA 1
ATOM 995 C C . GLU A 1 128 ? 4.473 22.281 -13.359 1 76.38 128 GLU A C 1
ATOM 997 O O . GLU A 1 128 ? 3.969 22.766 -14.375 1 76.38 128 GLU A O 1
ATOM 1002 N N . SER A 1 129 ? 3.754 21.734 -12.445 1 71.75 129 SER A N 1
ATOM 1003 C CA . SER A 1 129 ? 2.297 21.703 -12.539 1 71.75 129 SER A CA 1
ATOM 1004 C C . SER A 1 129 ? 1.699 23.094 -12.383 1 71.75 129 SER A C 1
ATOM 1006 O O . SER A 1 129 ? 0.574 23.344 -12.82 1 71.75 129 SER A O 1
ATOM 1008 N N . ASN A 1 130 ? 2.359 24.031 -11.812 1 78.31 130 ASN A N 1
ATOM 1009 C CA . ASN A 1 130 ? 1.981 25.422 -11.594 1 78.31 130 ASN A CA 1
ATOM 1010 C C . ASN A 1 130 ? 0.694 25.531 -10.781 1 78.31 130 ASN A C 1
ATOM 1012 O O . ASN A 1 130 ? -0.078 26.484 -10.961 1 78.31 130 ASN A O 1
ATOM 1016 N N . ASN A 1 131 ? 0.341 24.531 -10.078 1 91.5 131 ASN A N 1
ATOM 1017 C CA . ASN A 1 131 ? -0.886 24.578 -9.289 1 91.5 131 ASN A CA 1
ATOM 1018 C C . ASN A 1 131 ? -0.636 24.172 -7.836 1 91.5 131 ASN A C 1
ATOM 1020 O O . ASN A 1 131 ? -1.571 23.828 -7.113 1 91.5 131 ASN A O 1
ATOM 1024 N N . VAL A 1 132 ? 0.545 24.156 -7.406 1 93.88 132 VAL A N 1
ATOM 1025 C CA . VAL A 1 132 ? 0.857 23.812 -6.023 1 93.88 132 VAL A CA 1
ATOM 1026 C C . VAL A 1 132 ? 1.063 25.094 -5.211 1 93.88 132 VAL A C 1
ATOM 1028 O O . VAL A 1 132 ? 1.928 25.906 -5.539 1 93.88 132 VAL A O 1
ATOM 1031 N N . LYS A 1 133 ? 0.246 25.281 -4.242 1 93.94 133 LYS A N 1
ATOM 1032 C CA . LYS A 1 133 ? 0.393 26.406 -3.324 1 93.94 133 LYS A CA 1
ATOM 1033 C C . LYS A 1 133 ? 1.519 26.156 -2.324 1 93.94 133 LYS A C 1
ATOM 1035 O O . LYS A 1 133 ? 2.391 27.016 -2.141 1 93.94 133 LYS A O 1
ATOM 1040 N N . ARG A 1 134 ? 1.543 25.078 -1.722 1 94.06 134 ARG A N 1
ATOM 1041 C CA . ARG A 1 134 ? 2.566 24.656 -0.767 1 94.06 134 ARG A CA 1
ATOM 1042 C C . ARG A 1 134 ? 2.549 23.156 -0.564 1 94.06 134 ARG A C 1
ATOM 1044 O O . ARG A 1 134 ? 1.564 22.484 -0.898 1 94.06 134 ARG A O 1
ATOM 1051 N N . PHE A 1 135 ? 3.668 22.656 -0.089 1 93.88 135 PHE A N 1
ATOM 1052 C CA . PHE A 1 135 ? 3.727 21.25 0.267 1 93.88 135 PHE A CA 1
ATOM 1053 C C . PHE A 1 135 ? 4.59 21.031 1.504 1 93.88 135 PHE A C 1
ATOM 1055 O O . PHE A 1 135 ? 5.48 21.844 1.79 1 93.88 135 PHE A O 1
ATOM 1062 N N . LYS A 1 136 ? 4.227 20.078 2.236 1 95.25 136 LYS A N 1
ATOM 1063 C CA . LYS A 1 136 ? 4.949 19.625 3.42 1 95.25 136 LYS A CA 1
ATOM 1064 C C . LYS A 1 136 ? 5.371 18.172 3.279 1 95.25 136 LYS A C 1
ATOM 1066 O O . LYS A 1 136 ? 4.594 17.328 2.807 1 95.25 136 LYS A O 1
ATOM 1071 N N . THR A 1 137 ? 6.613 17.969 3.703 1 96.19 137 THR A N 1
ATOM 1072 C CA . THR A 1 137 ? 7.141 16.609 3.539 1 96.19 137 THR A CA 1
ATOM 1073 C C . THR A 1 137 ? 7.543 16.016 4.887 1 96.19 137 THR A C 1
ATOM 1075 O O . THR A 1 137 ? 8.211 16.688 5.688 1 96.19 137 THR A O 1
ATOM 1078 N N . LEU A 1 138 ? 7.098 14.867 5.129 1 97.75 138 LEU A N 1
ATOM 1079 C CA . LEU A 1 138 ? 7.52 14.055 6.27 1 97.75 138 LEU A CA 1
ATOM 1080 C C . LEU A 1 138 ? 8.398 12.898 5.816 1 97.75 138 LEU A C 1
ATOM 1082 O O . LEU A 1 138 ? 8.047 12.18 4.875 1 97.75 138 LEU A O 1
ATOM 1086 N N . VAL A 1 139 ? 9.508 12.789 6.504 1 97.94 139 VAL A N 1
ATOM 1087 C CA . VAL A 1 139 ? 10.414 11.695 6.18 1 97.94 139 VAL A CA 1
ATOM 1088 C C . VAL A 1 139 ? 10.188 10.531 7.137 1 97.94 139 VAL A C 1
ATOM 1090 O O . VAL A 1 139 ? 10.18 10.719 8.359 1 97.94 139 VAL A O 1
ATOM 1093 N N . SER A 1 140 ? 10.023 9.336 6.598 1 98.56 140 SER A N 1
ATOM 1094 C CA . SER A 1 140 ? 9.844 8.164 7.441 1 98.56 140 SER A CA 1
ATOM 1095 C C . SER A 1 140 ? 11.164 7.715 8.055 1 98.56 140 SER A C 1
ATOM 1097 O O . SER A 1 140 ? 12.117 7.406 7.34 1 98.56 140 SER A O 1
ATOM 1099 N N . MET A 1 141 ? 11.141 7.727 9.312 1 97.44 141 MET A N 1
ATOM 1100 C CA . MET A 1 141 ? 12.297 7.195 10.023 1 97.44 141 MET A CA 1
ATOM 1101 C C . MET A 1 141 ? 12.234 5.676 10.109 1 97.44 141 MET A C 1
ATOM 1103 O O . MET A 1 141 ? 13.266 5.008 10.203 1 97.44 141 MET A O 1
ATOM 1107 N N . SER A 1 142 ? 11.031 5.199 10.141 1 97.12 142 SER A N 1
ATOM 1108 C CA . SER A 1 142 ? 10.781 3.762 10.156 1 97.12 142 SER A CA 1
ATOM 1109 C C . SER A 1 142 ? 9.422 3.434 9.555 1 97.12 142 SER A C 1
ATOM 1111 O O . SER A 1 142 ? 8.422 4.09 9.859 1 97.12 142 SER A O 1
ATOM 1113 N N . ASN A 1 143 ? 9.453 2.48 8.672 1 98.25 143 ASN A N 1
ATOM 1114 C CA . AS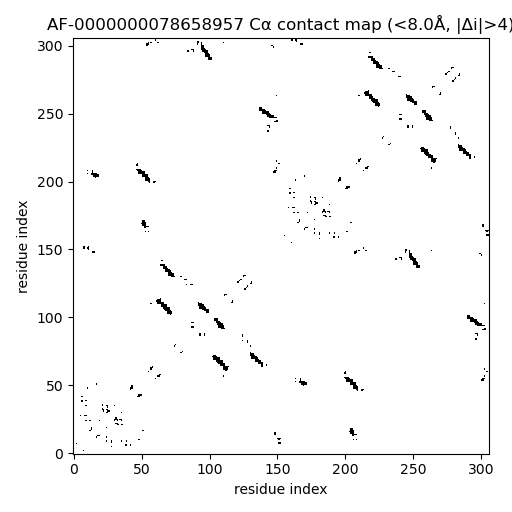N A 1 143 ? 8.203 1.926 8.156 1 98.25 143 ASN A CA 1
ATOM 1115 C C . ASN A 1 143 ? 7.668 0.815 9.062 1 98.25 143 ASN A C 1
ATOM 1117 O O . ASN A 1 143 ? 7.969 -0.36 8.852 1 98.25 143 ASN A O 1
ATOM 1121 N N . VAL A 1 144 ? 6.844 1.152 9.984 1 98.31 144 VAL A N 1
ATOM 1122 C CA . VAL A 1 144 ? 6.402 0.253 11.047 1 98.31 144 VAL A CA 1
ATOM 1123 C C . VAL A 1 144 ? 5.512 -0.84 10.461 1 98.31 144 VAL A C 1
ATOM 1125 O O . VAL A 1 144 ? 5.645 -2.014 10.812 1 98.31 144 VAL A O 1
ATOM 1128 N N . LYS A 1 145 ? 4.621 -0.495 9.625 1 98.38 145 LYS A N 1
ATOM 1129 C CA . LYS A 1 145 ? 3.691 -1.377 8.93 1 98.38 145 LYS A CA 1
ATOM 1130 C C . LYS A 1 145 ? 3.43 -0.883 7.508 1 98.38 145 LYS A C 1
ATOM 1132 O O . LYS A 1 145 ? 3.117 0.291 7.301 1 98.38 145 LYS A O 1
ATOM 1137 N N . VAL A 1 146 ? 3.66 -1.791 6.547 1 98.19 146 VAL A N 1
ATOM 1138 C CA . VAL A 1 146 ? 3.391 -1.419 5.164 1 98.19 146 VAL A CA 1
ATOM 1139 C C . VAL A 1 146 ? 2.66 -2.559 4.457 1 98.19 146 VAL A C 1
ATOM 1141 O O . VAL A 1 146 ? 3.242 -3.613 4.199 1 98.19 146 VAL A O 1
ATOM 1144 N N . GLY A 1 147 ? 1.398 -2.355 4.211 1 97.75 147 GLY A N 1
ATOM 1145 C CA . GLY A 1 147 ? 0.582 -3.32 3.494 1 97.75 147 GLY A CA 1
ATOM 1146 C C . GLY A 1 147 ? -0.678 -2.717 2.906 1 97.75 147 GLY A C 1
ATOM 1147 O O . GLY A 1 147 ? -0.914 -1.513 3.033 1 97.75 147 GLY A O 1
ATOM 1148 N N . LEU A 1 148 ? -1.411 -3.506 2.182 1 98.06 148 LEU A N 1
ATOM 1149 C CA . LEU A 1 148 ? -2.676 -3.082 1.592 1 98.06 148 LEU A CA 1
ATOM 1150 C C . LEU A 1 148 ? -3.797 -4.051 1.958 1 98.06 148 LEU A C 1
ATOM 1152 O O . LEU A 1 148 ? -4.883 -3.998 1.374 1 98.06 148 LEU A O 1
ATOM 1156 N N . ASP A 1 149 ? -3.463 -4.938 2.867 1 97.38 149 ASP A N 1
ATOM 1157 C CA . ASP A 1 149 ? -4.469 -5.922 3.262 1 97.38 149 ASP A CA 1
ATOM 1158 C C . ASP A 1 149 ? -5.656 -5.246 3.947 1 97.38 149 ASP A C 1
ATOM 1160 O O . ASP A 1 149 ? -5.488 -4.242 4.645 1 97.38 149 ASP A O 1
ATOM 1164 N N . VAL A 1 150 ? -6.781 -5.75 3.715 1 97.56 150 VAL A N 1
ATOM 1165 C CA . VAL A 1 150 ? -8.016 -5.277 4.336 1 97.56 150 VAL A CA 1
ATOM 1166 C C . VAL A 1 150 ? -8.617 -6.387 5.195 1 97.56 150 VAL A C 1
ATOM 1168 O O . VAL A 1 150 ? -8.539 -7.566 4.844 1 97.56 150 VAL A O 1
ATOM 1171 N N . PRO A 1 151 ? -9.188 -5.988 6.328 1 95.81 151 PRO A N 1
ATOM 1172 C CA . PRO A 1 151 ? -9.82 -7.035 7.129 1 95.81 151 PRO A CA 1
ATOM 1173 C C . PRO A 1 151 ? -10.977 -7.715 6.398 1 95.81 151 PRO A C 1
ATOM 1175 O O . PRO A 1 151 ? -11.719 -7.059 5.668 1 95.81 151 PRO A O 1
ATOM 1178 N N . VAL A 1 152 ? -11.039 -9.023 6.426 1 91.94 152 VAL A N 1
ATOM 1179 C CA . VAL A 1 152 ? -12.156 -9.734 5.816 1 91.94 152 VAL A CA 1
ATOM 1180 C C . VAL A 1 152 ? -12.766 -10.703 6.824 1 91.94 152 VAL A C 1
ATOM 1182 O O . VAL A 1 152 ? -13.797 -11.328 6.555 1 91.94 152 VAL A O 1
ATOM 1185 N N . THR A 1 153 ? -12.164 -11.047 7.91 1 76.69 153 THR A N 1
ATOM 1186 C CA . THR A 1 153 ? -12.727 -11.883 8.961 1 76.69 153 THR A CA 1
ATOM 1187 C C . THR A 1 153 ? -12.836 -11.109 10.273 1 76.69 153 THR A C 1
ATOM 1189 O O . THR A 1 153 ? -12.07 -10.18 10.516 1 76.69 153 THR A O 1
ATOM 1192 N N . MET B 1 1 ? 23.844 -8.516 -3.242 1 58.38 1 MET B N 1
ATOM 1193 C CA . MET B 1 1 ? 23.797 -9.18 -4.543 1 58.38 1 MET B CA 1
ATOM 1194 C C . MET B 1 1 ? 23.438 -8.195 -5.648 1 58.38 1 MET B C 1
ATOM 1196 O O . MET B 1 1 ? 22.672 -7.258 -5.422 1 58.38 1 MET B O 1
ATOM 1200 N N . SER B 1 2 ? 24.188 -8.195 -6.684 1 83.88 2 SER B N 1
ATOM 1201 C CA . SER B 1 2 ? 23.969 -7.262 -7.785 1 83.88 2 SER B CA 1
ATOM 1202 C C . SER B 1 2 ? 22.859 -7.742 -8.711 1 83.88 2 SER B C 1
ATOM 1204 O O . SER B 1 2 ? 22.906 -8.867 -9.203 1 83.88 2 SER B O 1
ATOM 1206 N N . LEU B 1 3 ? 21.719 -7.141 -8.805 1 94.5 3 LEU B N 1
ATOM 1207 C CA . LEU B 1 3 ? 20.594 -7.453 -9.68 1 94.5 3 LEU B CA 1
ATOM 1208 C C . LEU B 1 3 ? 20.922 -7.102 -11.125 1 94.5 3 LEU B C 1
ATOM 1210 O O . LEU B 1 3 ? 21.359 -5.98 -11.414 1 94.5 3 LEU B O 1
ATOM 1214 N N . ASP B 1 4 ? 20.859 -8.086 -11.953 1 95.06 4 ASP B N 1
ATOM 1215 C CA . ASP B 1 4 ? 21.109 -7.793 -13.359 1 95.06 4 ASP B CA 1
ATOM 1216 C C . ASP B 1 4 ? 19.844 -7.371 -14.078 1 95.06 4 ASP B C 1
ATOM 1218 O O . ASP B 1 4 ? 18.766 -7.305 -13.469 1 95.06 4 ASP B O 1
ATOM 1222 N N . PRO B 1 5 ? 19.922 -7.016 -15.344 1 95.5 5 PRO B N 1
ATOM 1223 C CA . PRO B 1 5 ? 18.766 -6.484 -16.062 1 95.5 5 PRO B CA 1
ATOM 1224 C C . PRO B 1 5 ? 17.609 -7.48 -16.141 1 95.5 5 PRO B C 1
ATOM 1226 O O . PRO B 1 5 ? 16.438 -7.078 -16.172 1 95.5 5 PRO B O 1
ATOM 1229 N N . PHE B 1 6 ? 17.938 -8.742 -16.203 1 96.19 6 PHE B N 1
ATOM 1230 C CA . PHE B 1 6 ? 16.875 -9.75 -16.25 1 96.19 6 PHE B CA 1
ATOM 1231 C C . PHE B 1 6 ? 16.125 -9.812 -14.922 1 96.19 6 PHE B C 1
ATOM 1233 O O . PHE B 1 6 ? 14.898 -9.922 -14.906 1 96.19 6 PHE B O 1
ATOM 1240 N N . ASP B 1 7 ? 16.891 -9.773 -13.836 1 97.12 7 ASP B N 1
ATOM 1241 C CA . ASP B 1 7 ? 16.266 -9.734 -12.523 1 97.12 7 ASP B CA 1
ATOM 1242 C C . ASP B 1 7 ? 15.289 -8.555 -12.406 1 97.12 7 ASP B C 1
ATOM 1244 O O . ASP B 1 7 ? 14.156 -8.719 -11.938 1 97.12 7 ASP B O 1
ATOM 1248 N N . LEU B 1 8 ? 15.758 -7.434 -12.891 1 97.19 8 LEU B N 1
ATOM 1249 C CA . LEU B 1 8 ? 14.961 -6.215 -12.789 1 97.19 8 LEU B CA 1
ATOM 1250 C C . LEU B 1 8 ? 13.703 -6.312 -13.641 1 97.19 8 LEU B C 1
ATOM 1252 O O . LEU B 1 8 ? 12.625 -5.883 -13.219 1 97.19 8 LEU B O 1
ATOM 1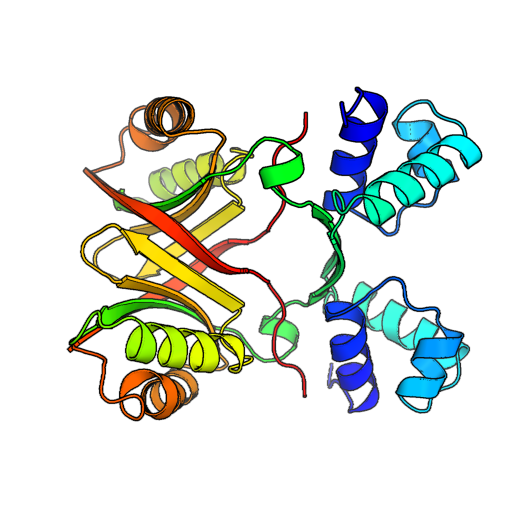256 N N . ALA B 1 9 ? 13.844 -6.824 -14.773 1 97.25 9 ALA B N 1
ATOM 1257 C CA . ALA B 1 9 ? 12.695 -7.008 -15.656 1 97.25 9 ALA B CA 1
ATOM 1258 C C . ALA B 1 9 ? 11.672 -7.949 -15.039 1 97.25 9 ALA B C 1
ATOM 1260 O O . ALA B 1 9 ? 10.461 -7.711 -15.133 1 97.25 9 ALA B O 1
ATOM 1261 N N . LEU B 1 10 ? 12.133 -9 -14.477 1 97.94 10 LEU B N 1
ATOM 1262 C CA . LEU B 1 10 ? 11.242 -9.945 -13.82 1 97.94 10 LEU B CA 1
ATOM 1263 C C . LEU B 1 10 ? 10.523 -9.281 -12.648 1 97.94 10 LEU B C 1
ATOM 1265 O O . LEU B 1 10 ? 9.312 -9.469 -12.469 1 97.94 10 LEU B O 1
ATOM 1269 N N . LEU B 1 11 ? 11.281 -8.539 -11.867 1 98.38 11 LEU B N 1
ATOM 1270 C CA . LEU B 1 11 ? 10.688 -7.84 -10.734 1 98.38 11 LEU B CA 1
ATOM 1271 C C . LEU B 1 11 ? 9.586 -6.891 -11.203 1 98.38 11 LEU B C 1
ATOM 1273 O O . LEU B 1 11 ? 8.531 -6.809 -10.57 1 98.38 11 LEU B O 1
ATOM 1277 N N . ASP B 1 12 ? 9.875 -6.195 -12.258 1 97.94 12 ASP B N 1
ATOM 1278 C CA . ASP B 1 12 ? 8.875 -5.281 -12.812 1 97.94 12 ASP B CA 1
ATOM 1279 C C . ASP B 1 12 ? 7.605 -6.031 -13.203 1 97.94 12 ASP B C 1
ATOM 1281 O O . ASP B 1 12 ? 6.5 -5.613 -12.852 1 97.94 12 ASP B O 1
ATOM 1285 N N . ALA B 1 13 ? 7.777 -7.113 -13.828 1 97.75 13 ALA B N 1
ATOM 1286 C CA . ALA B 1 13 ? 6.645 -7.898 -14.32 1 97.75 13 ALA B CA 1
ATOM 1287 C C . ALA B 1 13 ? 5.816 -8.453 -13.164 1 97.75 13 ALA B C 1
ATOM 1289 O O . ALA B 1 13 ? 4.59 -8.328 -13.156 1 97.75 13 ALA B O 1
ATOM 1290 N N . VAL B 1 14 ? 6.445 -9 -12.141 1 98.06 14 VAL B N 1
ATOM 1291 C CA . VAL B 1 14 ? 5.727 -9.711 -11.094 1 98.06 14 VAL B CA 1
ATOM 1292 C C . VAL B 1 14 ? 5.094 -8.703 -10.133 1 98.06 14 VAL B C 1
ATOM 1294 O O . VAL B 1 14 ? 4.125 -9.023 -9.438 1 98.06 14 VAL B O 1
ATOM 1297 N N . GLN B 1 15 ? 5.594 -7.48 -10.062 1 98.5 15 GLN B N 1
ATOM 1298 C CA . GLN B 1 15 ? 4.949 -6.438 -9.273 1 98.5 15 GLN B CA 1
ATOM 1299 C C . GLN B 1 15 ? 3.613 -6.027 -9.883 1 98.5 15 GLN B C 1
ATOM 1301 O O . GLN B 1 15 ? 2.723 -5.543 -9.188 1 98.5 15 GLN B O 1
ATOM 1306 N N . GLN B 1 16 ? 3.568 -6.258 -11.203 1 97 16 GLN B N 1
ATOM 1307 C CA . GLN B 1 16 ? 2.348 -5.895 -11.914 1 97 16 GLN B CA 1
ATOM 1308 C C . GLN B 1 16 ? 1.355 -7.055 -11.938 1 97 16 GLN B C 1
ATOM 1310 O O . GLN B 1 16 ? 0.15 -6.848 -11.773 1 97 16 GLN B O 1
ATOM 1315 N N . ASP B 1 17 ? 1.887 -8.172 -12.148 1 97.62 17 ASP B N 1
ATOM 1316 C CA . ASP B 1 17 ? 1.093 -9.391 -12.211 1 97.62 17 ASP B CA 1
ATOM 1317 C C . ASP B 1 17 ? 1.946 -10.617 -11.898 1 97.62 17 ASP B C 1
ATOM 1319 O O . ASP B 1 17 ? 2.775 -11.031 -12.711 1 97.62 17 ASP B O 1
ATOM 1323 N N . ALA B 1 18 ? 1.649 -11.25 -10.812 1 98.06 18 ALA B N 1
ATOM 1324 C CA . ALA B 1 18 ? 2.471 -12.375 -10.375 1 98.06 18 ALA B CA 1
ATOM 1325 C C . ALA B 1 18 ? 1.853 -13.703 -10.797 1 98.06 18 ALA B C 1
ATOM 1327 O O . ALA B 1 18 ? 2.344 -14.766 -10.414 1 98.06 18 ALA B O 1
ATOM 1328 N N . THR B 1 19 ? 0.752 -13.664 -11.516 1 96.44 19 THR B N 1
ATOM 1329 C CA . THR B 1 19 ? 0.078 -14.898 -11.906 1 96.44 19 THR B CA 1
ATOM 1330 C C . THR B 1 19 ? 0.517 -15.328 -13.305 1 96.44 19 THR B C 1
ATOM 1332 O O . THR B 1 19 ? 0.142 -16.406 -13.773 1 96.44 19 THR B O 1
ATOM 1335 N N . THR B 1 20 ? 1.302 -14.492 -13.984 1 96.81 20 THR B N 1
ATOM 1336 C CA . THR B 1 20 ? 1.784 -14.805 -15.328 1 96.81 20 THR B CA 1
ATOM 1337 C C . THR B 1 20 ? 2.617 -16.094 -15.32 1 96.81 20 THR B C 1
ATOM 1339 O O . THR B 1 20 ? 3.439 -16.297 -14.422 1 96.81 20 THR B O 1
ATOM 1342 N N . SER B 1 21 ? 2.361 -16.922 -16.25 1 96.69 21 SER B N 1
ATOM 1343 C CA . SER B 1 21 ? 3.086 -18.188 -16.312 1 96.69 21 SER B CA 1
ATOM 1344 C C . SER B 1 21 ? 4.574 -17.953 -16.547 1 96.69 21 SER B C 1
ATOM 1346 O O . SER B 1 21 ? 4.973 -16.953 -17.141 1 96.69 21 SER B O 1
ATOM 1348 N N . GLN B 1 22 ? 5.359 -18.938 -16.125 1 96.5 22 GLN B N 1
ATOM 1349 C CA . GLN B 1 22 ? 6.797 -18.859 -16.344 1 96.5 22 GLN B CA 1
ATOM 1350 C C . GLN B 1 22 ? 7.121 -18.797 -17.844 1 96.5 22 GLN B C 1
ATOM 1352 O O . GLN B 1 22 ? 8.062 -18.109 -18.25 1 96.5 22 GLN B O 1
ATOM 1357 N N . GLN B 1 23 ? 6.348 -19.5 -18.609 1 97.5 23 GLN B N 1
ATOM 1358 C CA . GLN B 1 23 ? 6.527 -19.484 -20.047 1 97.5 23 GLN B CA 1
ATOM 1359 C C . GLN B 1 23 ? 6.297 -18.094 -20.625 1 97.5 23 GLN B C 1
ATOM 1361 O O . GLN B 1 23 ? 7.129 -17.578 -21.375 1 97.5 23 GLN B O 1
ATOM 1366 N N . ASP B 1 24 ? 5.238 -17.484 -20.266 1 98.12 24 ASP B N 1
ATOM 1367 C CA . ASP B 1 24 ? 4.891 -16.156 -20.766 1 98.12 24 ASP B CA 1
ATOM 1368 C C . ASP B 1 24 ? 5.875 -15.102 -20.25 1 98.12 24 ASP B C 1
ATOM 1370 O O . ASP B 1 24 ? 6.246 -14.188 -20.984 1 98.12 24 ASP B O 1
ATOM 1374 N N . LEU B 1 25 ? 6.285 -15.211 -18.984 1 97.75 25 LEU B N 1
ATOM 1375 C CA . LEU B 1 25 ? 7.277 -14.297 -18.422 1 97.75 25 LEU B CA 1
ATOM 1376 C C . LEU B 1 25 ? 8.594 -14.391 -19.188 1 97.75 25 LEU B C 1
ATOM 1378 O O . LEU B 1 25 ? 9.219 -13.375 -19.484 1 97.75 25 LEU B O 1
ATOM 1382 N N . GLY B 1 26 ? 8.977 -15.633 -19.422 1 98 26 GLY B N 1
ATOM 1383 C CA . GLY B 1 26 ? 10.203 -15.844 -20.172 1 98 26 GLY B CA 1
ATOM 1384 C C . GLY B 1 26 ? 10.188 -15.172 -21.531 1 98 26 GLY B C 1
ATOM 1385 O O . GLY B 1 26 ? 11.156 -14.523 -21.922 1 98 26 GLY B O 1
ATOM 1386 N N . ALA B 1 27 ? 9.062 -15.344 -22.281 1 97.5 27 ALA B N 1
ATOM 1387 C CA . ALA B 1 27 ? 8.906 -14.719 -23.594 1 97.5 27 ALA B CA 1
ATOM 1388 C C . ALA B 1 27 ? 9 -13.195 -23.484 1 97.5 27 ALA B C 1
ATOM 1390 O O . ALA B 1 27 ? 9.586 -12.547 -24.359 1 97.5 27 ALA B O 1
ATOM 1391 N N . ARG B 1 28 ? 8.516 -12.695 -22.406 1 95.62 28 ARG B N 1
ATOM 1392 C CA . ARG B 1 28 ? 8.477 -11.25 -22.203 1 95.62 28 ARG B CA 1
ATOM 1393 C C . ARG B 1 28 ? 9.867 -10.695 -21.922 1 95.62 28 ARG B C 1
ATOM 1395 O O . ARG B 1 28 ? 10.195 -9.586 -22.344 1 95.62 28 ARG B O 1
ATOM 1402 N N . VAL B 1 29 ? 10.672 -11.406 -21.203 1 95.62 29 VAL B N 1
ATOM 1403 C CA . VAL B 1 29 ? 11.93 -10.836 -20.719 1 95.62 29 VAL B CA 1
ATOM 1404 C C . VAL B 1 29 ? 13.109 -11.5 -21.422 1 95.62 29 VAL B C 1
ATOM 1406 O O . VAL B 1 29 ? 14.266 -11.289 -21.062 1 95.62 29 VAL B O 1
ATOM 1409 N N . ASN B 1 30 ? 12.828 -12.445 -22.375 1 96.12 30 ASN B N 1
ATOM 1410 C CA . ASN B 1 30 ? 13.828 -13.125 -23.188 1 96.12 30 ASN B CA 1
ATOM 1411 C C . ASN B 1 30 ? 14.68 -14.086 -22.3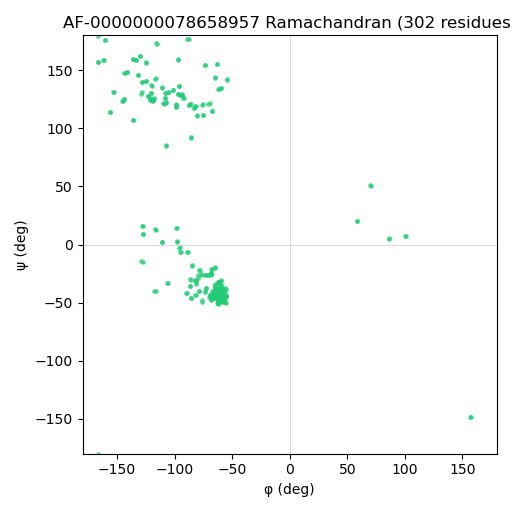75 1 96.12 30 ASN B C 1
ATOM 1413 O O . ASN B 1 30 ? 15.906 -14.031 -22.422 1 96.12 30 ASN B O 1
ATOM 1417 N N . LEU B 1 31 ? 13.984 -14.914 -21.656 1 97.56 31 LEU B N 1
ATOM 1418 C CA . LEU B 1 31 ? 14.57 -16 -20.875 1 97.56 31 LEU B CA 1
ATOM 1419 C C . LEU B 1 31 ? 13.805 -17.297 -21.094 1 97.56 31 LEU B C 1
ATOM 1421 O O . LEU B 1 31 ? 12.656 -17.281 -21.531 1 97.56 31 LEU B O 1
ATOM 1425 N N . SER B 1 32 ? 14.5 -18.375 -20.797 1 97.69 32 SER B N 1
ATOM 1426 C CA . SER B 1 32 ? 13.789 -19.641 -20.75 1 97.69 32 SER B CA 1
ATOM 1427 C C . SER B 1 32 ? 12.914 -19.734 -19.5 1 97.69 32 SER B C 1
ATOM 1429 O O . SER B 1 32 ? 13.195 -19.078 -18.5 1 97.69 32 SER B O 1
ATOM 1431 N N . PRO B 1 33 ? 11.859 -20.531 -19.562 1 97.81 33 PRO B N 1
ATOM 1432 C CA . PRO B 1 33 ? 11.047 -20.75 -18.359 1 97.81 33 PRO B CA 1
ATOM 1433 C C . PRO B 1 33 ? 11.859 -21.25 -17.172 1 97.81 33 PRO B C 1
ATOM 1435 O O . PRO B 1 33 ? 11.617 -20.844 -16.031 1 97.81 33 PRO B O 1
ATOM 1438 N N . ALA B 1 34 ? 12.82 -22.109 -17.422 1 97.88 34 ALA B N 1
ATOM 1439 C CA . ALA B 1 34 ? 13.672 -22.625 -16.359 1 97.88 34 ALA B CA 1
ATOM 1440 C C . ALA B 1 34 ? 14.5 -21.516 -15.719 1 97.88 34 ALA B C 1
ATOM 1442 O O . ALA B 1 34 ? 14.68 -21.484 -14.5 1 97.88 34 ALA B O 1
ATOM 1443 N N . ALA B 1 35 ? 15.047 -20.656 -16.516 1 97.81 35 ALA B N 1
ATOM 1444 C CA . ALA B 1 35 ? 15.836 -19.516 -16.031 1 97.81 35 ALA B CA 1
ATOM 1445 C C . ALA B 1 35 ? 14.969 -18.578 -15.195 1 97.81 35 ALA B C 1
ATOM 1447 O O . ALA B 1 35 ? 15.414 -18.062 -14.164 1 97.81 35 ALA B O 1
ATOM 1448 N N . VAL B 1 36 ? 13.742 -18.281 -15.688 1 98.31 36 VAL B N 1
ATOM 1449 C CA . VAL B 1 36 ? 12.797 -17.453 -14.953 1 98.31 36 VAL B CA 1
ATOM 1450 C C . VAL B 1 36 ? 12.555 -18.047 -13.57 1 98.31 36 VAL B C 1
ATOM 1452 O O . VAL B 1 36 ? 12.648 -17.359 -12.555 1 98.31 36 VAL B O 1
ATOM 1455 N N . ASN B 1 37 ? 12.25 -19.328 -13.539 1 97.56 37 ASN B N 1
ATOM 1456 C CA . ASN B 1 37 ? 11.969 -20.016 -12.281 1 97.56 37 ASN B CA 1
ATOM 1457 C C . ASN B 1 37 ? 13.148 -19.922 -11.312 1 97.56 37 ASN B C 1
ATOM 1459 O O . ASN B 1 37 ? 12.977 -19.578 -10.148 1 97.56 37 ASN B O 1
ATOM 1463 N N . ARG B 1 38 ? 14.281 -20.219 -11.789 1 97.69 38 ARG B N 1
ATOM 1464 C CA . ARG B 1 38 ? 15.492 -20.156 -10.977 1 97.69 38 ARG B CA 1
ATOM 1465 C C . ARG B 1 38 ? 15.711 -18.766 -10.406 1 97.69 38 ARG B C 1
ATOM 1467 O O . ARG B 1 38 ? 16.016 -18.609 -9.227 1 97.69 38 ARG B O 1
ATOM 1474 N N . ARG B 1 39 ? 15.562 -17.828 -11.211 1 97.69 39 ARG B N 1
ATOM 1475 C CA . ARG B 1 39 ? 15.812 -16.453 -10.805 1 97.69 39 ARG B CA 1
ATOM 1476 C C . ARG B 1 39 ? 14.773 -15.984 -9.789 1 97.69 39 ARG B C 1
ATOM 1478 O O . ARG B 1 39 ? 15.117 -15.336 -8.797 1 97.69 39 ARG B O 1
ATOM 1485 N N . LEU B 1 40 ? 13.523 -16.234 -10.047 1 97.69 40 LEU B N 1
ATOM 1486 C CA . LEU B 1 40 ? 12.484 -15.836 -9.109 1 97.69 40 LEU B CA 1
ATOM 1487 C C . LEU B 1 40 ? 12.688 -16.516 -7.754 1 97.69 40 LEU B C 1
ATOM 1489 O O . LEU B 1 40 ? 12.492 -15.891 -6.711 1 97.69 40 LEU B O 1
ATOM 1493 N N . LYS B 1 41 ? 13.023 -17.797 -7.801 1 97.19 41 LYS B N 1
ATOM 1494 C CA . LYS B 1 41 ? 13.32 -18.516 -6.559 1 97.19 41 LYS B CA 1
ATOM 1495 C C . LYS B 1 41 ? 14.461 -17.844 -5.801 1 97.19 41 LYS B C 1
ATOM 1497 O O . LYS B 1 41 ? 14.398 -17.688 -4.578 1 97.19 41 LYS B O 1
ATOM 1502 N N . LYS B 1 42 ? 15.484 -17.469 -6.477 1 97.69 42 LYS B N 1
ATOM 1503 C CA . LYS B 1 42 ? 16.625 -16.781 -5.879 1 97.69 42 LYS B CA 1
ATOM 1504 C C . LYS B 1 42 ? 16.203 -15.445 -5.285 1 97.69 42 LYS B C 1
ATOM 1506 O O . LYS B 1 42 ? 16.609 -15.102 -4.168 1 97.69 42 LYS B O 1
ATOM 1511 N N . LEU B 1 43 ? 15.445 -14.672 -6.062 1 98.12 43 LEU B N 1
ATOM 1512 C CA . LEU B 1 43 ? 14.977 -13.367 -5.609 1 98.12 43 LEU B CA 1
ATOM 1513 C C . LEU B 1 43 ? 14.148 -13.5 -4.34 1 98.12 43 LEU B C 1
ATOM 1515 O O . LEU B 1 43 ? 14.227 -12.648 -3.451 1 98.12 43 LEU B O 1
ATOM 1519 N N . ASN B 1 44 ? 13.359 -14.539 -4.281 1 97.75 44 ASN B N 1
ATOM 1520 C CA . ASN B 1 44 ? 12.586 -14.82 -3.08 1 97.75 44 ASN B CA 1
ATOM 1521 C C . ASN B 1 44 ? 13.484 -15.211 -1.91 1 97.75 44 ASN B C 1
ATOM 1523 O O . ASN B 1 44 ? 13.352 -14.664 -0.812 1 97.75 44 ASN B O 1
ATOM 1527 N N . ALA B 1 45 ? 14.398 -16.078 -2.115 1 97.19 45 ALA B N 1
ATOM 1528 C CA . ALA B 1 45 ? 15.289 -16.594 -1.075 1 97.19 45 ALA B CA 1
ATOM 1529 C C . ALA B 1 45 ? 16.141 -15.469 -0.488 1 97.19 45 ALA B C 1
ATOM 1531 O O . ALA B 1 45 ? 16.469 -15.484 0.703 1 97.19 45 ALA B O 1
ATOM 1532 N N . GLU B 1 46 ? 16.453 -14.547 -1.297 1 97.25 46 GLU B N 1
ATOM 1533 C CA . GLU B 1 46 ? 17.312 -13.445 -0.876 1 97.25 46 GLU B CA 1
ATOM 1534 C C . GLU B 1 46 ? 16.5 -12.305 -0.27 1 97.25 46 GLU B C 1
ATOM 1536 O O . GLU B 1 46 ? 17.062 -11.305 0.172 1 97.25 46 GLU B O 1
ATOM 1541 N N . GLY B 1 47 ? 15.227 -12.414 -0.335 1 97.5 47 GLY B N 1
ATOM 1542 C CA . GLY B 1 47 ? 14.359 -11.438 0.316 1 97.5 47 GLY B CA 1
ATOM 1543 C C . GLY B 1 47 ? 14.07 -10.227 -0.544 1 97.5 47 GLY B C 1
ATOM 1544 O O . GLY B 1 47 ? 13.539 -9.227 -0.06 1 97.5 47 GLY B O 1
ATOM 1545 N N . VAL B 1 48 ? 14.547 -10.219 -1.82 1 98.31 48 VAL B N 1
ATOM 1546 C CA . VAL B 1 48 ? 14.211 -9.133 -2.734 1 98.31 48 VAL B CA 1
ATOM 1547 C C . VAL B 1 48 ? 12.703 -9.102 -2.979 1 98.31 48 VAL B C 1
ATOM 1549 O O . VAL B 1 48 ? 12.086 -8.039 -2.936 1 98.31 48 VAL B O 1
ATOM 1552 N N . VAL B 1 49 ? 12.234 -10.273 -3.316 1 98.25 49 VAL B N 1
ATOM 1553 C CA . VAL B 1 49 ? 10.789 -10.453 -3.277 1 98.25 49 VAL B CA 1
ATOM 1554 C C . VAL B 1 49 ? 10.359 -10.891 -1.879 1 98.25 49 VAL B C 1
ATOM 1556 O O . VAL B 1 49 ? 10.734 -11.977 -1.42 1 98.25 49 VAL B O 1
ATOM 1559 N N . ARG B 1 50 ? 9.555 -10.18 -1.224 1 97.38 50 ARG B N 1
ATOM 1560 C CA . ARG B 1 50 ? 9.188 -10.445 0.163 1 97.38 50 ARG B CA 1
ATOM 1561 C C . ARG B 1 50 ? 8.031 -11.438 0.245 1 97.38 50 ARG B C 1
ATOM 1563 O O . ARG B 1 50 ? 8.047 -12.352 1.074 1 97.38 50 ARG B O 1
ATOM 1570 N N . LYS B 1 51 ? 7.055 -11.195 -0.568 1 97.19 51 LYS B N 1
ATOM 1571 C CA . LYS B 1 51 ? 5.887 -12.07 -0.612 1 97.19 51 LYS B CA 1
ATOM 1572 C C . LYS B 1 51 ? 5.039 -11.789 -1.849 1 97.19 51 LYS B C 1
ATOM 1574 O O . LYS B 1 51 ? 5.18 -10.742 -2.48 1 97.19 51 LYS B O 1
ATOM 1579 N N . THR B 1 52 ? 4.305 -12.727 -2.221 1 98.5 52 THR B N 1
ATOM 1580 C CA . THR B 1 52 ? 3.293 -12.602 -3.266 1 98.5 52 THR B CA 1
ATOM 1581 C C . THR B 1 52 ? 1.89 -12.641 -2.668 1 98.5 52 THR B C 1
ATOM 1583 O O . THR B 1 52 ? 1.555 -13.562 -1.92 1 98.5 52 THR B O 1
ATOM 1586 N N . VAL B 1 53 ? 1.105 -11.602 -3 1 98.69 53 VAL B N 1
ATOM 1587 C CA . VAL B 1 53 ? -0.187 -11.484 -2.334 1 98.69 53 VAL B CA 1
ATOM 1588 C C . VAL B 1 53 ? -1.264 -11.117 -3.355 1 98.69 53 VAL B C 1
ATOM 1590 O O . VAL B 1 53 ? -0.957 -10.617 -4.438 1 98.69 53 VAL B O 1
ATOM 1593 N N . SER B 1 54 ? -2.484 -11.398 -2.977 1 98.56 54 SER B N 1
ATOM 1594 C CA . SER B 1 54 ? -3.635 -10.891 -3.717 1 98.56 54 SER B CA 1
ATOM 1595 C C . SER B 1 54 ? -4.141 -9.578 -3.123 1 98.56 54 SER B C 1
ATOM 1597 O O . SER B 1 54 ? -4.297 -9.461 -1.905 1 98.56 54 SER B O 1
ATOM 1599 N N . LEU B 1 55 ? -4.293 -8.633 -3.932 1 98.5 55 LEU B N 1
ATOM 1600 C CA . LEU B 1 55 ? -4.875 -7.363 -3.51 1 98.5 55 LEU B CA 1
ATOM 1601 C C . LEU B 1 55 ? -6.395 -7.41 -3.584 1 98.5 55 LEU B C 1
ATOM 1603 O O . LEU B 1 55 ? -6.961 -7.645 -4.652 1 98.5 55 LEU B O 1
ATOM 1607 N N . VAL B 1 56 ? -6.992 -7.195 -2.488 1 98.44 56 VAL B N 1
ATOM 1608 C CA . VAL B 1 56 ? -8.445 -7.23 -2.379 1 98.44 56 VAL B CA 1
ATOM 1609 C C . VAL B 1 56 ? -9.008 -5.816 -2.496 1 98.44 56 VAL B C 1
ATOM 1611 O O . VAL B 1 56 ? -8.453 -4.871 -1.931 1 98.44 56 VAL B O 1
ATOM 1614 N N . ASP B 1 57 ? -10.07 -5.684 -3.26 1 97.81 57 ASP B N 1
ATOM 1615 C CA . ASP B 1 57 ? -10.781 -4.41 -3.322 1 97.81 57 ASP B CA 1
ATOM 1616 C C . ASP B 1 57 ? -11.469 -4.098 -1.993 1 97.81 57 ASP B C 1
ATOM 1618 O O . ASP B 1 57 ? -12.406 -4.789 -1.598 1 97.81 57 ASP B O 1
ATOM 1622 N N . PRO B 1 58 ? -11.016 -3.051 -1.355 1 97.62 58 PRO B N 1
ATOM 1623 C CA . PRO B 1 58 ? -11.609 -2.775 -0.043 1 97.62 58 PRO B CA 1
ATOM 1624 C C . PRO B 1 58 ? -13.117 -2.58 -0.104 1 97.62 58 PRO B C 1
ATOM 1626 O O . PRO B 1 58 ? -13.844 -3.041 0.785 1 97.62 58 PRO B O 1
ATOM 1629 N N . VAL B 1 59 ? -13.617 -1.942 -1.109 1 96.5 59 VAL B N 1
ATOM 1630 C CA . VAL B 1 59 ? -15.039 -1.636 -1.231 1 96.5 59 VAL B CA 1
ATOM 1631 C C . VAL B 1 59 ? -15.836 -2.932 -1.353 1 96.5 59 VAL B C 1
ATOM 1633 O O . VAL B 1 59 ? -16.906 -3.064 -0.76 1 96.5 59 VAL B O 1
ATOM 1636 N N . ALA B 1 60 ? -15.305 -3.859 -2.041 1 96.38 60 ALA B N 1
ATOM 1637 C CA . ALA B 1 60 ? -15.984 -5.129 -2.277 1 96.38 60 ALA B CA 1
ATOM 1638 C C . ALA B 1 60 ? -16.172 -5.902 -0.974 1 96.38 60 ALA B C 1
ATOM 1640 O O . ALA B 1 60 ? -17.016 -6.805 -0.896 1 96.38 60 ALA B O 1
ATOM 1641 N N . VAL B 1 61 ? -15.375 -5.535 0.043 1 96.75 61 VAL B N 1
ATOM 1642 C CA . VAL B 1 61 ? -15.484 -6.277 1.297 1 96.75 61 VAL B CA 1
ATOM 1643 C C . VAL B 1 61 ? -15.961 -5.34 2.408 1 96.75 61 VAL B C 1
ATOM 1645 O O . VAL B 1 61 ? -15.797 -5.645 3.592 1 96.75 61 VAL B O 1
ATOM 1648 N N . GLY B 1 62 ? -16.438 -4.203 2.059 1 95.75 62 GLY B N 1
ATOM 1649 C CA . GLY B 1 62 ? -17.172 -3.363 2.982 1 95.75 62 GLY B CA 1
ATOM 1650 C C . GLY B 1 62 ? -16.344 -2.246 3.578 1 95.75 62 GLY B C 1
ATOM 1651 O O . GLY B 1 62 ? -16.781 -1.573 4.516 1 95.75 62 GLY B O 1
ATOM 1652 N N . TYR B 1 63 ? -15.164 -2.102 3.076 1 97.06 63 TYR B N 1
ATOM 1653 C CA . TYR B 1 63 ? -14.289 -1.037 3.562 1 97.06 63 TYR B CA 1
ATOM 1654 C C . TYR B 1 63 ? -14.164 0.075 2.529 1 97.06 63 TYR B C 1
ATOM 1656 O O . TYR B 1 63 ? -13.156 0.151 1.812 1 97.06 63 TYR B O 1
ATOM 1664 N N . GLY B 1 64 ? -15.078 0.956 2.572 1 95.62 64 GLY B N 1
ATOM 1665 C CA . GLY B 1 64 ? -15.188 1.938 1.506 1 95.62 64 GLY B CA 1
ATOM 1666 C C . GLY B 1 64 ? -14.5 3.25 1.827 1 95.62 64 GLY B C 1
ATOM 1667 O O . GLY B 1 64 ? -14.469 4.16 0.997 1 95.62 64 GLY B O 1
ATOM 1668 N N . LEU B 1 65 ? -13.961 3.336 3.018 1 97.88 65 LEU B N 1
ATOM 1669 C CA . LEU B 1 65 ? -13.391 4.617 3.428 1 97.88 65 LEU B CA 1
ATOM 1670 C C . LEU B 1 65 ? -11.922 4.461 3.816 1 97.88 65 LEU B C 1
ATOM 1672 O O . LEU B 1 65 ? -11.57 3.547 4.566 1 97.88 65 LEU B O 1
ATOM 1676 N N . THR B 1 66 ? -11.094 5.266 3.246 1 98.56 66 THR B N 1
ATOM 1677 C CA . THR B 1 66 ? -9.695 5.371 3.648 1 98.56 66 THR B CA 1
ATOM 1678 C C . THR B 1 66 ? -9.453 6.648 4.449 1 98.56 66 THR B C 1
ATOM 1680 O O . THR B 1 66 ? -9.906 7.727 4.059 1 98.56 66 THR B O 1
ATOM 1683 N N . VAL B 1 67 ? -8.797 6.523 5.562 1 98.31 67 VAL B N 1
ATOM 1684 C CA . VAL B 1 67 ? -8.461 7.688 6.375 1 98.31 67 VAL B CA 1
ATOM 1685 C C . VAL B 1 67 ? -6.961 7.727 6.629 1 98.31 67 VAL B C 1
ATOM 1687 O O . VAL B 1 67 ? -6.332 6.684 6.832 1 98.31 67 VAL B O 1
ATOM 1690 N N . ILE B 1 68 ? -6.426 8.891 6.59 1 98.5 68 ILE B N 1
ATOM 1691 C CA . ILE B 1 68 ? -5.035 9.164 6.934 1 98.5 68 ILE B CA 1
ATOM 1692 C C . ILE B 1 68 ? -4.977 9.945 8.25 1 98.5 68 ILE B C 1
ATOM 1694 O O . ILE B 1 68 ? -5.539 11.039 8.352 1 98.5 68 ILE B O 1
ATOM 1698 N N . THR B 1 69 ? -4.285 9.375 9.211 1 97.69 69 THR B N 1
ATOM 1699 C CA . THR B 1 69 ? -4.258 10.008 10.531 1 97.69 69 THR B CA 1
ATOM 1700 C C . THR B 1 69 ? -2.828 10.328 10.945 1 97.69 69 THR B C 1
ATOM 1702 O O . THR B 1 69 ? -1.952 9.461 10.906 1 97.69 69 THR B O 1
ATOM 1705 N N . GLU B 1 70 ? -2.617 11.57 11.281 1 97.75 70 GLU B N 1
ATOM 1706 C CA . GLU B 1 70 ? -1.355 12.031 11.859 1 97.75 70 GLU B CA 1
ATOM 1707 C C . GLU B 1 70 ? -1.427 12.062 13.383 1 97.75 70 GLU B C 1
ATOM 1709 O O . GLU B 1 70 ? -2.326 12.688 13.953 1 97.75 70 GLU B O 1
ATOM 1714 N N . VAL B 1 71 ? -0.436 11.438 14.031 1 97.19 71 VAL B N 1
ATOM 1715 C CA . VAL B 1 71 ? -0.484 11.297 15.477 1 97.19 71 VAL B CA 1
ATOM 1716 C C . VAL B 1 71 ? 0.746 11.953 16.109 1 97.19 71 VAL B C 1
ATOM 1718 O O . VAL B 1 71 ? 1.878 11.672 15.695 1 97.19 71 VAL B O 1
ATOM 1721 N N . GLU B 1 72 ? 0.513 12.828 16.984 1 96.88 72 GLU B N 1
ATOM 1722 C CA . GLU B 1 72 ? 1.555 13.398 17.828 1 96.88 72 GLU B CA 1
ATOM 1723 C C . GLU B 1 72 ? 1.536 12.781 19.219 1 96.88 72 GLU B C 1
ATOM 1725 O O . GLU B 1 72 ? 0.478 12.664 19.844 1 96.88 72 GLU B O 1
ATOM 1730 N N . VAL B 1 73 ? 2.66 12.414 19.688 1 95.25 73 VAL B N 1
ATOM 1731 C CA . VAL B 1 73 ? 2.709 11.734 20.984 1 95.25 73 VAL B CA 1
ATOM 1732 C C . VAL B 1 73 ? 3.037 12.734 22.078 1 95.25 73 VAL B C 1
ATOM 1734 O O . VAL B 1 73 ? 3.592 13.805 21.812 1 95.25 73 VAL B O 1
ATOM 1737 N N . GLU B 1 74 ? 2.707 12.359 23.281 1 93.69 74 GLU B N 1
ATOM 1738 C CA . GLU B 1 74 ? 2.977 13.18 24.469 1 93.69 74 GLU B CA 1
ATOM 1739 C C . GLU B 1 74 ? 4.414 13 24.953 1 93.69 74 GLU B C 1
ATOM 1741 O O . GLU B 1 74 ? 5.07 13.969 25.328 1 93.69 74 GLU B O 1
ATOM 1746 N N . ASN B 1 75 ? 4.75 11.797 24.938 1 92.25 75 ASN B N 1
ATOM 1747 C CA . ASN B 1 75 ? 6.055 11.391 25.453 1 92.25 75 ASN B CA 1
ATOM 1748 C C . ASN B 1 75 ? 6.797 10.508 24.453 1 92.25 75 ASN B C 1
ATOM 1750 O O . ASN B 1 75 ? 6.262 9.5 23.984 1 92.25 75 ASN B O 1
ATOM 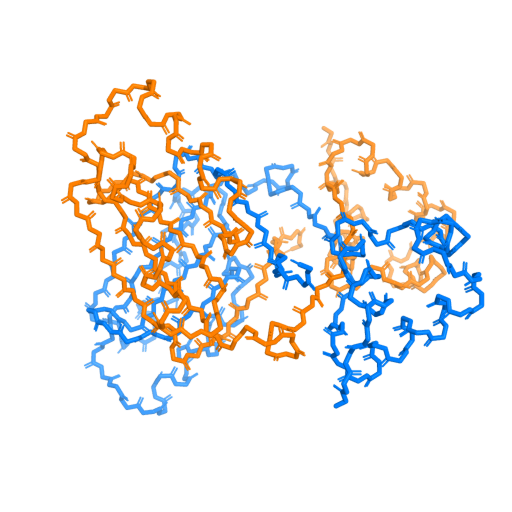1754 N N . GLU B 1 76 ? 8.023 10.82 24.156 1 89.38 76 GLU B N 1
ATOM 1755 C CA . GLU B 1 76 ? 8.773 10.141 23.109 1 89.38 76 GLU B CA 1
ATOM 1756 C C . GLU B 1 76 ? 9.672 9.055 23.688 1 89.38 76 GLU B C 1
ATOM 1758 O O . GLU B 1 76 ? 10.562 8.547 23 1 89.38 76 GLU B O 1
ATOM 1763 N N . ARG B 1 77 ? 9.383 8.75 24.906 1 92.25 77 ARG B N 1
ATOM 1764 C CA . ARG B 1 77 ? 10.117 7.637 25.5 1 92.25 77 ARG B CA 1
ATOM 1765 C C . ARG B 1 77 ? 10 6.387 24.625 1 92.25 77 ARG B C 1
ATOM 1767 O O . ARG B 1 77 ? 8.906 6.059 24.156 1 92.25 77 ARG B O 1
ATOM 1774 N N . LEU B 1 78 ? 11.047 5.645 24.531 1 91.5 78 LEU B N 1
ATOM 1775 C CA . LEU B 1 78 ? 11.164 4.535 23.578 1 91.5 78 LEU B CA 1
ATOM 1776 C C . LEU B 1 78 ? 10.156 3.439 23.922 1 91.5 78 LEU B C 1
ATOM 1778 O O . LEU B 1 78 ? 9.547 2.861 23.016 1 91.5 78 LEU B O 1
ATOM 1782 N N . ASP B 1 79 ? 10.055 3.098 25.172 1 93.19 79 ASP B N 1
ATOM 1783 C CA . ASP B 1 79 ? 9.141 2.021 25.562 1 93.19 79 ASP B CA 1
ATOM 1784 C C . ASP B 1 79 ? 7.699 2.375 25.203 1 93.19 79 ASP B C 1
ATOM 1786 O O . ASP B 1 79 ? 6.914 1.504 24.828 1 93.19 79 ASP B O 1
ATOM 1790 N N . LEU B 1 80 ? 7.312 3.598 25.375 1 92.88 80 LEU B N 1
ATOM 1791 C CA . LEU B 1 80 ? 5.969 4.055 25.047 1 92.88 80 LEU B CA 1
ATOM 1792 C C . LEU B 1 80 ? 5.75 4.047 23.531 1 92.88 80 LEU B C 1
ATOM 1794 O O . LEU B 1 80 ? 4.684 3.654 23.047 1 92.88 80 LEU B O 1
ATOM 1798 N N . LEU B 1 81 ? 6.727 4.512 22.828 1 94 81 LEU B N 1
ATOM 1799 C CA . LEU B 1 81 ? 6.66 4.484 21.375 1 94 81 LEU B CA 1
ATOM 1800 C C . LEU B 1 81 ? 6.535 3.055 20.859 1 94 81 LEU B C 1
ATOM 1802 O O . LEU B 1 81 ? 5.734 2.781 19.969 1 94 81 LEU B O 1
ATOM 1806 N N . ASP B 1 82 ? 7.32 2.188 21.422 1 95.12 82 ASP B N 1
ATOM 1807 C CA . ASP B 1 82 ? 7.277 0.785 21.031 1 95.12 82 ASP B CA 1
ATOM 1808 C C . ASP B 1 82 ? 5.906 0.174 21.312 1 95.12 82 ASP B C 1
ATOM 1810 O O . ASP B 1 82 ? 5.402 -0.63 20.531 1 95.12 82 ASP B O 1
ATOM 1814 N N . AL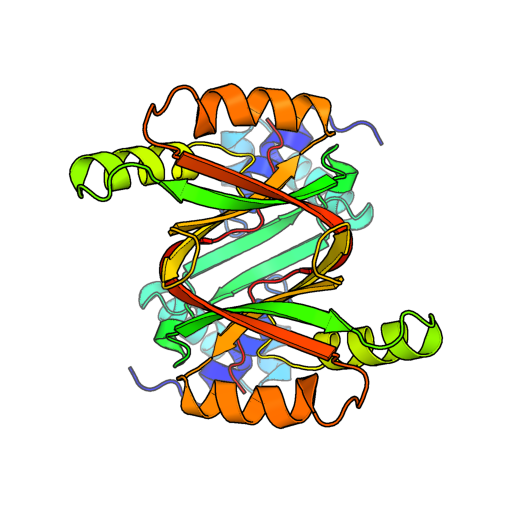A B 1 83 ? 5.355 0.51 22.406 1 93.94 83 ALA B N 1
ATOM 1815 C CA . ALA B 1 83 ? 4.02 0.028 22.75 1 93.94 83 ALA B CA 1
ATOM 1816 C C . ALA B 1 83 ? 2.99 0.503 21.719 1 93.94 83 ALA B C 1
ATOM 1818 O O . ALA B 1 83 ? 2.104 -0.256 21.328 1 93.94 83 ALA B O 1
ATOM 1819 N N . MET B 1 84 ? 3.084 1.725 21.312 1 94.5 84 MET B N 1
ATOM 1820 C CA . MET B 1 84 ? 2.184 2.264 20.312 1 94.5 84 MET B CA 1
ATOM 1821 C C . MET B 1 84 ? 2.367 1.542 18.969 1 94.5 84 MET B C 1
ATOM 1823 O O . MET B 1 84 ? 1.388 1.174 18.328 1 94.5 84 MET B O 1
ATOM 1827 N N . LYS B 1 85 ? 3.586 1.346 18.578 1 96.44 85 LYS B N 1
ATOM 1828 C CA . LYS B 1 85 ? 3.875 0.612 17.344 1 96.44 85 LYS B CA 1
ATOM 1829 C C . LYS B 1 85 ? 3.223 -0.767 17.359 1 96.44 85 LYS B C 1
ATOM 1831 O O . LYS B 1 85 ? 2.629 -1.191 16.375 1 96.44 85 LYS B O 1
ATOM 1836 N N . ARG B 1 86 ? 3.324 -1.468 18.484 1 95.69 86 ARG B N 1
ATOM 1837 C CA . ARG B 1 86 ? 2.717 -2.787 18.625 1 95.69 86 ARG B CA 1
ATOM 1838 C C . ARG B 1 86 ? 1.204 -2.715 18.438 1 95.69 86 ARG B C 1
ATOM 1840 O O . ARG B 1 86 ? 0.607 -3.588 17.812 1 95.69 86 ARG B O 1
ATOM 1847 N N . THR B 1 87 ? 0.589 -1.713 18.969 1 95.25 87 THR B N 1
ATOM 1848 C CA . THR B 1 87 ? -0.853 -1.518 18.875 1 95.25 87 THR B CA 1
ATOM 1849 C C . THR B 1 87 ? -1.265 -1.275 17.422 1 95.25 87 THR B C 1
ATOM 1851 O O . THR B 1 87 ? -2.24 -1.856 16.938 1 95.25 87 THR B O 1
ATOM 1854 N N . PHE B 1 88 ? -0.507 -0.395 16.719 1 96.69 88 PHE B N 1
ATOM 1855 C CA . PHE B 1 88 ? -0.804 -0.095 15.328 1 96.69 88 PHE B CA 1
ATOM 1856 C C . PHE B 1 88 ? -0.604 -1.328 14.461 1 96.69 88 PHE B C 1
ATOM 1858 O O . PHE B 1 88 ? -1.39 -1.581 13.539 1 96.69 88 PHE B O 1
ATOM 1865 N N . LEU B 1 89 ? 0.441 -2.146 14.797 1 96.75 89 LEU B N 1
ATOM 1866 C CA . LEU B 1 89 ? 0.747 -3.369 14.055 1 96.75 89 LEU B CA 1
ATOM 1867 C C . LEU B 1 89 ? -0.381 -4.387 14.203 1 96.75 89 LEU B C 1
ATOM 1869 O O . LEU B 1 89 ? -0.703 -5.102 13.25 1 96.75 89 LEU B O 1
ATOM 1873 N N . ALA B 1 90 ? -0.998 -4.414 15.297 1 95.38 90 ALA B N 1
ATOM 1874 C CA . ALA B 1 90 ? -1.97 -5.449 15.641 1 95.38 90 ALA B CA 1
ATOM 1875 C C . ALA B 1 90 ? -3.352 -5.105 15.094 1 95.38 90 ALA B C 1
ATOM 1877 O O . ALA B 1 90 ? -4.23 -5.969 15.016 1 95.38 90 ALA B O 1
ATOM 1878 N N . CYS B 1 91 ? -3.6 -3.865 14.75 1 96.31 91 CYS B N 1
ATOM 1879 C CA . CYS B 1 91 ? -4.91 -3.432 14.281 1 96.31 91 CYS B CA 1
ATOM 1880 C C . CYS B 1 91 ? -5.078 -3.723 12.797 1 96.31 91 CYS B C 1
ATOM 1882 O O . CYS B 1 91 ? -4.414 -3.107 11.953 1 96.31 91 CYS B O 1
ATOM 1884 N N . PRO B 1 92 ? -6.008 -4.547 12.391 1 96.19 92 PRO B N 1
ATOM 1885 C CA . PRO B 1 92 ? -6.137 -4.961 10.992 1 96.19 92 PRO B CA 1
ATOM 1886 C C . PRO B 1 92 ? -6.578 -3.822 10.078 1 96.19 92 PRO B C 1
ATOM 1888 O O . PRO B 1 92 ? -6.293 -3.842 8.883 1 96.19 92 PRO B O 1
ATOM 1891 N N . GLN B 1 93 ? -7.234 -2.873 10.664 1 97.69 93 GLN B N 1
ATOM 1892 C CA . GLN B 1 93 ? -7.699 -1.741 9.875 1 97.69 93 GLN B CA 1
ATOM 1893 C C . GLN B 1 93 ? -6.539 -0.826 9.492 1 97.69 93 GLN B C 1
ATOM 1895 O O . GLN B 1 93 ? -6.645 -0.051 8.539 1 97.69 93 GLN B O 1
ATOM 1900 N N . VAL B 1 94 ? -5.48 -0.845 10.312 1 98.12 94 VAL B N 1
ATOM 1901 C CA . VAL B 1 94 ? -4.27 -0.106 9.961 1 98.12 94 VAL B CA 1
ATOM 1902 C C . VAL B 1 94 ? -3.51 -0.849 8.867 1 98.12 94 VAL B C 1
ATOM 1904 O O . VAL B 1 94 ? -2.936 -1.912 9.117 1 98.12 94 VAL B O 1
ATOM 1907 N N . GLN B 1 95 ? -3.49 -0.246 7.699 1 98.44 95 GLN B N 1
ATOM 1908 C CA . GLN B 1 95 ? -2.764 -0.868 6.598 1 98.44 95 GLN B CA 1
ATOM 1909 C C . GLN B 1 95 ? -1.293 -0.462 6.609 1 98.44 95 GLN B C 1
ATOM 1911 O O . GLN B 1 95 ? -0.425 -1.241 6.211 1 98.44 95 GLN B O 1
ATOM 1916 N N . GLN B 1 96 ? -1.099 0.759 6.996 1 98.75 96 GLN B N 1
ATOM 1917 C CA . GLN B 1 96 ? 0.257 1.3 7.023 1 98.75 96 GLN B CA 1
ATOM 1918 C C . GLN B 1 96 ? 0.47 2.188 8.242 1 98.75 96 GLN B C 1
ATOM 1920 O O . GLN B 1 96 ? -0.447 2.891 8.672 1 98.75 96 GLN B O 1
ATOM 1925 N N . CYS B 1 97 ? 1.66 2.186 8.703 1 98.69 97 CYS B N 1
ATOM 1926 C CA . CYS B 1 97 ? 2.121 3.029 9.797 1 98.69 97 CYS B CA 1
ATOM 1927 C C . CYS B 1 97 ? 3.568 3.457 9.586 1 98.69 97 CYS B C 1
ATOM 1929 O O . CYS B 1 97 ? 4.453 2.615 9.438 1 98.69 97 CYS B O 1
ATOM 1931 N N . TYR B 1 98 ? 3.754 4.715 9.578 1 98.69 98 TYR B N 1
ATOM 1932 C CA . TYR B 1 98 ? 5.082 5.293 9.422 1 98.69 98 TYR B CA 1
ATOM 1933 C C . TYR B 1 98 ? 5.469 6.109 10.648 1 98.69 98 TYR B C 1
ATOM 1935 O O . TYR B 1 98 ? 4.707 6.969 11.094 1 98.69 98 TYR B O 1
ATOM 1943 N N . TYR B 1 99 ? 6.613 5.805 11.25 1 98.38 99 TYR B N 1
ATOM 1944 C CA . TYR B 1 99 ? 7.246 6.688 12.219 1 98.38 99 TYR B CA 1
ATOM 1945 C C . TYR B 1 99 ? 8.047 7.781 11.523 1 98.38 99 TYR B C 1
ATOM 1947 O O . TYR B 1 99 ? 8.984 7.496 10.773 1 98.38 99 TYR B O 1
ATOM 1955 N N . VAL B 1 100 ? 7.672 9.031 11.766 1 98.06 100 VAL B N 1
ATOM 1956 C CA . VAL B 1 100 ? 8.18 10.062 10.875 1 98.06 100 VAL B CA 1
ATOM 1957 C C . VAL B 1 100 ? 8.883 11.148 11.688 1 98.06 100 VAL B C 1
ATOM 1959 O O . VAL B 1 100 ? 8.633 11.289 12.891 1 98.06 100 VAL B O 1
ATOM 1962 N N . ALA B 1 101 ? 9.773 11.828 10.969 1 93.62 101 ALA B N 1
ATOM 1963 C CA . ALA B 1 101 ? 10.32 13.094 11.453 1 93.62 101 ALA B CA 1
ATOM 1964 C C . ALA B 1 101 ? 9.5 14.273 10.953 1 93.62 101 ALA B C 1
ATOM 1966 O O . ALA B 1 101 ? 9.211 14.375 9.758 1 93.62 101 ALA B O 1
ATOM 1967 N N . GLY B 1 102 ? 9.055 15.102 11.82 1 87.25 102 GLY B N 1
ATOM 1968 C CA . GLY B 1 102 ? 8.25 16.266 11.461 1 87.25 102 GLY B CA 1
ATOM 1969 C C . GLY B 1 102 ? 7.391 16.766 12.602 1 87.25 102 GLY B C 1
ATOM 1970 O O . GLY B 1 102 ? 7.77 16.656 13.766 1 87.25 102 GLY B O 1
ATOM 1971 N N . GLU B 1 103 ? 6.211 17.328 12.18 1 90.5 103 GLU B N 1
ATOM 1972 C CA . GLU B 1 103 ? 5.316 17.922 13.172 1 90.5 103 GLU B CA 1
ATOM 1973 C C . GLU B 1 103 ? 4.547 16.844 13.93 1 90.5 103 GLU B C 1
ATOM 1975 O O . GLU B 1 103 ? 4.078 17.094 15.047 1 90.5 103 GLU B O 1
ATOM 1980 N N . CYS B 1 104 ? 4.391 15.727 13.281 1 96.06 104 CYS B N 1
ATOM 1981 C CA . CYS B 1 104 ? 3.791 14.586 13.953 1 96.06 104 CYS B CA 1
ATOM 1982 C C . CYS B 1 104 ? 4.785 13.43 14.062 1 96.06 104 CYS B C 1
ATOM 1984 O O . CYS B 1 104 ? 5.902 13.523 13.562 1 96.06 104 CYS B O 1
ATOM 1986 N N . ASP B 1 105 ? 4.355 12.383 14.805 1 97.12 105 ASP B N 1
ATOM 1987 C CA . ASP B 1 105 ? 5.266 11.273 15.078 1 97.12 105 ASP B CA 1
ATOM 1988 C C . ASP B 1 105 ? 4.895 10.039 14.258 1 97.12 105 ASP B C 1
ATOM 1990 O O . ASP B 1 105 ? 5.77 9.266 13.859 1 97.12 105 ASP B O 1
ATOM 1994 N N . PHE B 1 106 ? 3.576 9.914 14.039 1 97.88 106 PHE B N 1
ATOM 1995 C CA . PHE B 1 106 ? 3.119 8.781 13.242 1 97.88 106 PHE B CA 1
ATOM 1996 C C . PHE B 1 106 ? 2.141 9.234 12.164 1 97.88 106 PHE B C 1
ATOM 1998 O O . PHE B 1 106 ? 1.344 10.148 12.391 1 97.88 106 PHE B O 1
ATOM 2005 N N . VAL B 1 107 ? 2.199 8.57 11.031 1 98.62 107 VAL B N 1
ATOM 2006 C CA . VAL B 1 107 ? 1.166 8.648 10 1 98.62 107 VAL B CA 1
ATOM 2007 C C . VAL B 1 107 ? 0.565 7.262 9.773 1 98.62 107 VAL B C 1
ATOM 2009 O O . VAL B 1 107 ? 1.291 6.297 9.516 1 98.62 107 VAL B O 1
ATOM 2012 N N . LEU B 1 108 ? -0.697 7.172 9.914 1 98.62 108 LEU B N 1
ATOM 2013 C CA . LEU B 1 108 ? -1.427 5.926 9.695 1 98.62 108 LEU B CA 1
ATOM 2014 C C . LEU B 1 108 ? -2.309 6.02 8.453 1 98.62 108 LEU B C 1
ATOM 2016 O O . LEU B 1 108 ? -2.957 7.043 8.227 1 98.62 108 LEU B O 1
ATOM 2020 N N . ILE B 1 109 ? -2.303 5.02 7.645 1 98.81 109 ILE B N 1
ATOM 2021 C CA . ILE B 1 109 ? -3.299 4.82 6.598 1 98.81 109 ILE B CA 1
ATOM 2022 C C . ILE B 1 109 ? -4.223 3.666 6.98 1 98.81 109 ILE B C 1
ATOM 2024 O O . ILE B 1 109 ? -3.764 2.547 7.215 1 98.81 109 ILE B O 1
ATOM 2028 N N . MET B 1 110 ? -5.52 3.928 7.051 1 98.5 110 MET B N 1
ATOM 2029 C CA . MET B 1 110 ? -6.465 2.924 7.531 1 98.5 110 MET B CA 1
ATOM 2030 C C . MET B 1 110 ? -7.617 2.744 6.551 1 98.5 110 MET B C 1
ATOM 2032 O O . MET B 1 110 ? -8.109 3.719 5.98 1 98.5 110 MET B O 1
ATOM 2036 N N . ALA B 1 111 ? -8.016 1.55 6.371 1 98.5 111 ALA B N 1
ATOM 2037 C CA . ALA B 1 111 ? -9.273 1.21 5.699 1 98.5 111 ALA B CA 1
ATOM 2038 C C . ALA B 1 111 ? -10.367 0.902 6.715 1 98.5 111 ALA B C 1
ATOM 2040 O O . ALA B 1 111 ? -10.242 -0.027 7.516 1 98.5 111 ALA B O 1
ATOM 2041 N N . VAL B 1 112 ? -11.422 1.664 6.648 1 98.19 112 VAL B N 1
ATOM 2042 C CA . VAL B 1 112 ? -12.523 1.488 7.594 1 98.19 112 VAL B CA 1
ATOM 2043 C C . VAL B 1 112 ? -13.844 1.41 6.832 1 98.19 112 VAL B C 1
ATOM 2045 O O . VAL B 1 112 ? -13.93 1.807 5.668 1 98.19 112 VAL B O 1
ATOM 2048 N N . ARG B 1 113 ? -14.898 0.897 7.488 1 97.5 113 ARG B N 1
ATOM 2049 C CA . ARG B 1 113 ? -16.219 0.778 6.879 1 97.5 113 ARG B CA 1
ATOM 2050 C C . ARG B 1 113 ? -16.891 2.141 6.762 1 97.5 113 ARG B C 1
ATOM 2052 O O . ARG B 1 113 ? -17.562 2.42 5.77 1 97.5 113 ARG B O 1
ATOM 2059 N N . ASN B 1 114 ? -16.719 2.902 7.781 1 96.88 114 ASN B N 1
ATOM 2060 C CA . ASN B 1 114 ? -17.297 4.234 7.906 1 96.88 114 ASN B CA 1
ATOM 2061 C C . ASN B 1 114 ? -16.656 5.02 9.047 1 96.88 114 ASN B C 1
ATOM 2063 O O . ASN B 1 114 ? -15.758 4.523 9.719 1 96.88 114 ASN B O 1
ATOM 2067 N N . MET B 1 115 ? -17.172 6.242 9.18 1 96.19 115 MET B N 1
ATOM 2068 C CA . MET B 1 115 ? -16.562 7.113 10.188 1 96.19 115 MET B CA 1
ATOM 2069 C C . MET B 1 115 ? -16.906 6.637 11.594 1 96.19 115 MET B C 1
ATOM 2071 O O . MET B 1 115 ? -16.156 6.898 12.539 1 96.19 115 MET B O 1
ATOM 2075 N N . GLU B 1 116 ? -18.016 5.953 11.758 1 97.19 116 GLU B N 1
ATOM 2076 C CA . GLU B 1 116 ? -18.375 5.395 13.062 1 97.19 116 GLU B CA 1
ATOM 2077 C C . GLU B 1 116 ? -17.328 4.371 13.516 1 97.19 116 GLU B C 1
ATOM 2079 O O . GLU B 1 116 ? -16.859 4.422 14.656 1 97.19 116 GLU B O 1
ATOM 2084 N N . GLN B 1 117 ? -17.016 3.428 12.641 1 96.94 117 GLN B N 1
ATOM 2085 C CA . GLN B 1 117 ? -15.977 2.461 12.984 1 96.94 117 GLN B CA 1
ATOM 2086 C C . GLN B 1 117 ? -14.656 3.158 13.281 1 96.94 117 GLN B C 1
ATOM 2088 O O . GLN B 1 117 ? -13.938 2.771 14.211 1 96.94 117 GLN B O 1
ATOM 2093 N N . TYR B 1 118 ? -14.344 4.199 12.477 1 97.44 118 TYR B N 1
ATOM 2094 C CA . TYR B 1 118 ? -13.109 4.938 12.727 1 97.44 118 TYR B CA 1
ATOM 2095 C C . TYR B 1 118 ? -13.102 5.527 14.133 1 97.44 118 TYR B C 1
ATOM 2097 O O . TYR B 1 118 ? -12.117 5.379 14.867 1 97.44 118 TYR B O 1
ATOM 2105 N N . THR B 1 119 ? -14.148 6.156 14.453 1 95.19 119 THR B N 1
ATOM 2106 C CA . THR B 1 119 ? -14.258 6.77 15.766 1 95.19 119 THR B CA 1
ATOM 2107 C C . THR B 1 119 ? -14.047 5.734 16.875 1 95.19 119 THR B C 1
ATOM 2109 O O . THR B 1 119 ? -13.352 5.992 17.844 1 95.19 119 THR B O 1
ATOM 2112 N N . GLU B 1 120 ? -14.586 4.578 16.703 1 95.19 120 GLU B N 1
ATOM 2113 C CA . GLU B 1 120 ? -14.398 3.494 17.672 1 95.19 120 GLU B CA 1
ATOM 2114 C C . GLU B 1 120 ? -12.93 3.09 17.766 1 95.19 120 GLU B C 1
ATOM 2116 O O . GLU B 1 120 ? -12.414 2.848 18.844 1 95.19 120 GLU B O 1
ATOM 2121 N N . LEU B 1 121 ? -12.297 3.025 16.641 1 94.56 121 LEU B N 1
ATOM 2122 C CA . LEU B 1 121 ? -10.891 2.639 16.594 1 94.56 121 LEU B CA 1
ATOM 2123 C C . LEU B 1 121 ? -10.023 3.666 17.312 1 94.56 121 LEU B C 1
ATOM 2125 O O . LEU B 1 121 ? -9.031 3.307 17.969 1 94.56 121 LEU B O 1
ATOM 2129 N N . THR B 1 122 ? -10.328 4.957 17.141 1 92.44 122 THR B N 1
ATOM 2130 C CA . THR B 1 122 ? -9.531 5.996 17.781 1 92.44 122 THR B CA 1
ATOM 2131 C C . THR B 1 122 ? -9.547 5.84 19.297 1 92.44 122 THR B C 1
ATOM 2133 O O . THR B 1 122 ? -8.555 6.125 19.969 1 92.44 122 THR B O 1
ATOM 2136 N N . ARG B 1 123 ? -10.602 5.34 19.828 1 89 123 ARG B N 1
ATOM 2137 C CA . ARG B 1 123 ? -10.68 5.105 21.266 1 89 123 ARG B CA 1
ATOM 2138 C C . ARG B 1 123 ? -9.656 4.066 21.703 1 89 123 ARG B C 1
ATOM 2140 O O . ARG B 1 123 ? -8.961 4.258 22.703 1 89 123 ARG B O 1
ATOM 2147 N N . THR B 1 124 ? -9.555 3.068 20.953 1 86.69 124 THR B N 1
ATOM 2148 C CA . THR B 1 124 ? -8.656 1.964 21.266 1 86.69 124 THR B CA 1
ATOM 2149 C C . THR B 1 124 ? -7.215 2.32 20.906 1 86.69 124 THR B C 1
ATOM 2151 O O . THR B 1 124 ? -6.297 2.094 21.703 1 86.69 124 THR B O 1
ATOM 2154 N N . LEU B 1 125 ? -7.031 2.967 19.812 1 89.5 125 LEU B N 1
ATOM 2155 C CA . LEU B 1 125 ? -5.695 3.203 19.266 1 89.5 125 LEU B CA 1
ATOM 2156 C C . LEU B 1 125 ? -5.035 4.395 19.953 1 89.5 125 LEU B C 1
ATOM 2158 O O . LEU B 1 125 ? -3.822 4.395 20.188 1 89.5 125 LEU B O 1
ATOM 2162 N N . PHE B 1 126 ? -5.844 5.375 20.328 1 85.94 126 PHE B N 1
ATOM 2163 C CA . PHE B 1 126 ? -5.242 6.637 20.75 1 85.94 126 PHE B CA 1
ATOM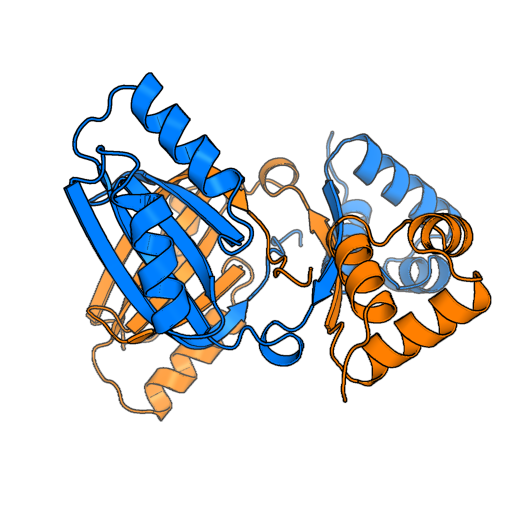 2164 C C . PHE B 1 126 ? -5.539 6.926 22.219 1 85.94 126 PHE B C 1
ATOM 2166 O O . PHE B 1 126 ? -4.668 7.398 22.953 1 85.94 126 PHE B O 1
ATOM 2173 N N . PHE B 1 127 ? -6.641 6.672 22.625 1 79.06 127 PHE B N 1
ATOM 2174 C CA . PHE B 1 127 ? -7.035 7.109 23.953 1 79.06 127 PHE B CA 1
ATOM 2175 C C . PHE B 1 127 ? -6.625 6.082 25.016 1 79.06 127 PHE B C 1
ATOM 2177 O O . PHE B 1 127 ? -6.215 6.445 26.109 1 79.06 127 PHE B O 1
ATOM 2184 N N . GLU B 1 128 ? -6.598 4.859 24.594 1 76.56 128 GLU B N 1
ATOM 2185 C CA . GLU B 1 128 ? -6.215 3.838 25.562 1 76.56 128 GLU B CA 1
ATOM 2186 C C . GLU B 1 128 ? -4.699 3.791 25.75 1 76.56 128 GLU B C 1
ATOM 2188 O O . GLU B 1 128 ? -4.207 3.363 26.797 1 76.56 128 GLU B O 1
ATOM 2193 N N . SER B 1 129 ? -3.975 4.145 24.75 1 71.69 129 SER B N 1
ATOM 2194 C CA . SER B 1 129 ? -2.518 4.125 24.828 1 71.69 129 SER B CA 1
ATOM 2195 C C . SER B 1 129 ? -2.002 5.184 25.797 1 71.69 129 SER B C 1
ATOM 2197 O O . SER B 1 129 ? -0.883 5.078 26.312 1 71.69 129 SER B O 1
ATOM 2199 N N . ASN B 1 130 ? -2.717 6.207 26.125 1 78.25 130 ASN B N 1
ATOM 2200 C CA . ASN B 1 130 ? -2.422 7.293 27.047 1 78.25 130 ASN B CA 1
ATOM 2201 C C . ASN B 1 130 ? -1.157 8.047 26.656 1 78.25 130 ASN B C 1
ATOM 2203 O O . ASN B 1 130 ? -0.439 8.562 27.5 1 78.25 130 ASN B O 1
ATOM 2207 N N . ASN B 1 131 ? -0.763 7.93 25.438 1 91.44 131 ASN B N 1
ATOM 2208 C CA . ASN B 1 131 ? 0.446 8.617 25 1 91.44 131 ASN B CA 1
ATOM 2209 C C . ASN B 1 131 ? 0.191 9.453 23.75 1 91.44 131 ASN B C 1
ATOM 2211 O O . ASN B 1 131 ? 1.13 9.828 23.031 1 91.44 131 ASN B O 1
ATOM 2215 N N . VAL B 1 132 ? -1.003 9.727 23.422 1 93.88 132 VAL B N 1
ATOM 2216 C CA . VAL B 1 132 ? -1.325 10.555 22.266 1 93.88 132 VAL B CA 1
ATOM 2217 C C . VAL B 1 132 ? -1.62 11.984 22.719 1 93.88 132 VAL B C 1
ATOM 2219 O O . VAL B 1 132 ? -2.521 12.211 23.531 1 93.88 132 VAL B O 1
ATOM 2222 N N . LYS B 1 133 ? -0.83 12.891 22.266 1 94 133 LYS B N 1
ATOM 2223 C CA . LYS B 1 133 ? -1.056 14.305 22.547 1 94 133 LYS B CA 1
ATOM 2224 C C . LYS B 1 133 ? -2.189 14.859 21.688 1 94 133 LYS B C 1
ATOM 2226 O O . LYS B 1 133 ? -3.107 15.5 22.188 1 94 133 LYS B O 1
ATOM 2231 N N . ARG B 1 134 ? -2.17 14.609 20.453 1 94.06 134 ARG B N 1
ATOM 2232 C CA . ARG B 1 134 ? -3.191 15.031 19.5 1 94.06 134 ARG B CA 1
ATOM 2233 C C . ARG B 1 134 ? -3.102 14.219 18.219 1 94.06 134 ARG B C 1
ATOM 2235 O O . ARG B 1 134 ? -2.08 13.578 17.953 1 94.06 134 ARG B O 1
ATOM 2242 N N . PHE B 1 135 ? -4.203 14.211 17.5 1 93.94 135 PHE B N 1
ATOM 2243 C CA . PHE B 1 135 ? -4.199 13.578 16.188 1 93.94 135 PHE B CA 1
ATOM 2244 C C . PHE B 1 135 ? -5.078 14.352 15.211 1 93.94 135 PHE B C 1
ATOM 2246 O O . PHE B 1 135 ? -6.016 15.039 15.625 1 93.94 135 PHE B O 1
ATOM 2253 N N . LYS B 1 136 ? -4.672 14.32 14.016 1 95.25 136 LYS B N 1
ATOM 2254 C CA . LYS B 1 136 ? -5.398 14.898 12.891 1 95.25 136 LYS B CA 1
ATOM 2255 C C . LYS B 1 136 ? -5.742 13.828 11.852 1 95.25 136 LYS B C 1
ATOM 2257 O O . LYS B 1 136 ? -4.918 12.969 11.539 1 95.25 136 LYS B O 1
ATOM 2262 N N . THR B 1 137 ? -6.992 13.953 11.398 1 96.19 137 THR B N 1
ATOM 2263 C CA . THR B 1 137 ? -7.453 12.938 10.461 1 96.19 137 THR B CA 1
ATOM 2264 C C . THR B 1 137 ? -7.855 13.57 9.133 1 96.19 137 THR B C 1
ATOM 2266 O O . THR B 1 137 ? -8.562 14.578 9.102 1 96.19 137 THR B O 1
ATOM 2269 N N . LEU B 1 138 ? -7.363 13.031 8.094 1 97.75 138 LEU B N 1
ATOM 2270 C CA . LEU B 1 138 ? -7.773 13.359 6.734 1 97.75 138 LEU B CA 1
ATOM 2271 C C . LEU B 1 138 ? -8.578 12.219 6.117 1 97.75 138 LEU B C 1
ATOM 2273 O O . LEU B 1 138 ? -8.172 11.062 6.188 1 97.75 138 LEU B O 1
ATOM 2277 N N . VAL B 1 139 ? -9.695 12.625 5.57 1 97.94 139 VAL B N 1
ATOM 2278 C CA . VAL B 1 139 ? -10.539 11.625 4.922 1 97.94 139 VAL B CA 1
ATOM 2279 C C . VAL B 1 139 ? -10.273 11.625 3.418 1 97.94 139 VAL B C 1
ATOM 2281 O O . VAL B 1 139 ? -10.312 12.68 2.775 1 97.94 139 VAL B O 1
ATOM 2284 N N . SER B 1 140 ? -10.023 10.461 2.854 1 98.56 140 SER B N 1
ATOM 2285 C CA . SER B 1 140 ? -9.805 10.367 1.414 1 98.56 140 SER B CA 1
ATOM 2286 C C . SER B 1 140 ? -11.117 10.484 0.645 1 98.56 140 SER B C 1
ATOM 2288 O O . SER B 1 140 ? -12.031 9.68 0.849 1 98.56 140 SER B O 1
ATOM 2290 N N . MET B 1 141 ? -11.125 11.445 -0.149 1 97.44 141 MET B N 1
ATOM 2291 C CA . MET B 1 141 ? -12.273 11.586 -1.04 1 97.44 141 MET B CA 1
ATOM 2292 C C . MET B 1 141 ? -12.125 10.68 -2.26 1 97.44 141 MET B C 1
ATOM 2294 O O . MET B 1 141 ? -13.125 10.258 -2.85 1 97.44 141 MET B O 1
ATOM 2298 N N . SER B 1 142 ? -10.914 10.469 -2.617 1 97.12 142 SER B N 1
ATOM 2299 C CA . SER B 1 142 ? -10.586 9.57 -3.723 1 97.12 142 SER B CA 1
ATOM 2300 C C . SER B 1 142 ? -9.195 8.969 -3.555 1 97.12 142 SER B C 1
ATOM 2302 O O . SER B 1 142 ? -8.242 9.672 -3.215 1 97.12 142 SER B O 1
ATOM 2304 N N . ASN B 1 143 ? -9.148 7.684 -3.715 1 98.25 143 ASN B N 1
ATOM 2305 C CA . ASN B 1 143 ? -7.863 6.996 -3.781 1 98.25 143 ASN B CA 1
ATOM 2306 C C . ASN B 1 143 ? -7.297 7.008 -5.195 1 98.25 143 ASN B C 1
ATOM 2308 O O . ASN B 1 143 ? -7.535 6.078 -5.973 1 98.25 143 ASN B O 1
ATOM 2312 N N . VAL B 1 144 ? -6.496 7.969 -5.516 1 98.31 144 VAL B N 1
ATOM 2313 C CA . VAL B 1 144 ? -6.035 8.227 -6.875 1 98.31 144 VAL B CA 1
ATOM 2314 C C . VAL B 1 144 ? -5.078 7.121 -7.312 1 98.31 144 VAL B C 1
ATOM 2316 O O . VAL B 1 144 ? -5.16 6.629 -8.438 1 98.31 144 VAL B O 1
ATOM 2319 N N . LYS B 1 145 ? -4.191 6.754 -6.5 1 98.44 145 LYS B N 1
ATOM 2320 C CA . LYS B 1 145 ? -3.205 5.695 -6.703 1 98.44 145 LYS B CA 1
ATOM 2321 C C . LYS B 1 145 ? -2.939 4.938 -5.406 1 98.44 145 LYS B C 1
ATOM 2323 O O . LYS B 1 145 ? -2.678 5.547 -4.367 1 98.44 145 LYS B O 1
ATOM 2328 N N . VAL B 1 146 ? -3.104 3.613 -5.488 1 98.19 146 VAL B N 1
ATOM 2329 C CA . VAL B 1 146 ? -2.826 2.803 -4.309 1 98.19 146 VAL B CA 1
ATOM 2330 C C . VAL B 1 146 ? -2.025 1.564 -4.711 1 98.19 146 VAL B C 1
ATOM 2332 O O . VAL B 1 146 ? -2.551 0.662 -5.363 1 98.19 146 VAL B O 1
ATOM 2335 N N . GLY B 1 147 ? -0.771 1.573 -4.359 1 97.81 147 GLY B N 1
ATOM 2336 C CA . GLY B 1 147 ? 0.107 0.444 -4.617 1 97.81 147 GLY B CA 1
ATOM 2337 C C . GLY B 1 147 ? 1.349 0.441 -3.746 1 97.81 147 GLY B C 1
ATOM 2338 O O . GLY B 1 147 ? 1.525 1.324 -2.906 1 97.81 147 GLY B O 1
ATOM 2339 N N . LEU B 1 148 ? 2.137 -0.586 -3.873 1 98.06 148 LEU B N 1
ATOM 2340 C CA . LEU B 1 148 ? 3.395 -0.706 -3.141 1 98.06 148 LEU B CA 1
ATOM 2341 C C . LEU B 1 148 ? 4.551 -0.989 -4.094 1 98.06 148 LEU B C 1
ATOM 2343 O O . LEU B 1 148 ? 5.648 -1.348 -3.654 1 98.06 148 LEU B O 1
ATOM 2347 N N . ASP B 1 149 ? 4.234 -0.873 -5.367 1 97.44 149 ASP B N 1
ATOM 2348 C CA . ASP B 1 149 ? 5.277 -1.146 -6.355 1 97.44 149 ASP B CA 1
ATOM 2349 C C . ASP B 1 149 ? 6.414 -0.131 -6.25 1 97.44 149 ASP B C 1
ATOM 2351 O O . ASP B 1 149 ? 6.18 1.039 -5.934 1 97.44 149 ASP B O 1
ATOM 2355 N N . VAL B 1 150 ? 7.57 -0.573 -6.453 1 97.62 150 VAL B N 1
ATOM 2356 C CA . VAL B 1 150 ? 8.766 0.268 -6.457 1 97.62 150 VAL B CA 1
ATOM 2357 C C . VAL B 1 150 ? 9.398 0.252 -7.844 1 97.62 150 VAL B C 1
ATOM 2359 O O . VAL B 1 150 ? 9.383 -0.771 -8.531 1 97.62 150 VAL B O 1
ATOM 2362 N N . PRO B 1 151 ? 9.93 1.399 -8.25 1 95.88 151 PRO B N 1
ATOM 2363 C CA . PRO B 1 151 ? 10.609 1.381 -9.547 1 95.88 151 PRO B CA 1
ATOM 2364 C C . PRO B 1 151 ? 11.805 0.429 -9.578 1 95.88 151 PRO B C 1
ATOM 2366 O O . PRO B 1 151 ? 12.523 0.308 -8.586 1 95.88 151 PRO B O 1
ATOM 2369 N N . VAL B 1 152 ? 11.93 -0.375 -10.602 1 92.19 152 VAL B N 1
ATOM 2370 C CA . VAL B 1 152 ? 13.086 -1.253 -10.734 1 92.19 152 VAL B CA 1
ATOM 2371 C C . VAL B 1 152 ? 13.703 -1.083 -12.125 1 92.19 152 VAL B C 1
ATOM 2373 O O . VAL B 1 152 ? 14.766 -1.649 -12.406 1 92.19 152 VAL B O 1
ATOM 2376 N N . THR B 1 153 ? 13.094 -0.492 -13.094 1 77.06 153 THR B N 1
ATOM 2377 C CA . THR B 1 153 ? 13.672 -0.21 -14.406 1 77.06 153 THR B CA 1
ATOM 2378 C C . THR B 1 153 ? 13.734 1.294 -14.656 1 77.06 153 THR B C 1
ATOM 2380 O O . THR B 1 153 ? 12.945 2.057 -14.102 1 77.06 153 THR B O 1
#

Organism: NCBI:txid1005395

InterPro domains:
  IPR000485 AsnC-type HTH domain [PR00033] (3-19)
  IPR000485 AsnC-type HTH domain [PR00033] (19-30)
  IPR000485 AsnC-type HTH domain [PR00033] (30-49)
  IPR000485 AsnC-type HTH domain [PS50956] (3-64)
  IPR011008 Dimeric alpha-beta barrel [SSF54909] (63-151)
  IPR011991 ArsR-like helix-turn-helix domain [cd00090] (4-79)
  IPR019885 Transcription regulator HTH, AsnC-type, conserved site [PS00519] (21-47)
  IPR019887 Transcription regulator AsnC/Lrp, ligand binding domain [PF01037] (66-145)
  IPR019888 Transcription regulator AsnC-like [SM00344] (3-112)
  IPR036388 Winged helix-like DNA-binding domain superfamily [G3DSA:1.10.10.10] (4-55)
  IPR036390 Winged helix DNA-binding domain superfamily [SSF46785] (2-83)

Foldseek 3Di:
DDQDPLLLLLLVVCQVPVVDQLPRSCVVSVHHSVVSVVSVVVCCVVCVPVDRDDDDDLVVVQQPWKKKKFFAWQDPDPVLVVVLVVQLVPDPQFPDWDQDPDPGGIITIGGHNDVVVVVVVCCVNPVVSVTTPDMDMDIDPDDPDDGDDDRRD/DDQDPLLLLLLVVCQVPVVDQLPRSCVVSVHHSVVSVVSVVVCCVVCVPVDRDDDDDLVVVQQPWKKKKFFAWQDPDPVLVVVLVVQLVPDPQFPDWDQDPDPGGIITIGGHNDVVVVVVVCCVNPVVSVTTPDMDMDIDPDDPDDGDDDRRD

pLDDT: mean 95.41, std 5.37, range [57.59, 98.81]

Sequence (306 aa):
MSLDPFDLALLDAVQQDATTSQQDLGARVNLSPAAVNRRLKKLNAEGVVRKTVSLVDPVAVGYGLTVITEVEVENERLDLLDAMKRTFLACPQVQQCYYVAGECDFVLIMAVRNMEQYTELTRTLFFESNNVKRFKTLVSMSNVKVGLDVPVTMSLDPFDLALLDAVQQDATTSQQDLGARVNLSPAAVNRRLKKLNAEGVVRKTVSLVDPVAVGYGLTVITEVEVENERLDLLDAMKRTFLACPQVQQCYYVAGECDFVLIMAVRNMEQYTELTRTLFFESNNVKRFKTLVSMSNVKVGLDVPVT

Secondary structure (DSSP, 8-state):
----HHHHHHHHHHHH-TTS-HHHHHHHHT--HHHHHHHHHHHHHTTSEEEEEEEE-TGGGT--EEEEEEEEES---HHHHHHHHHHHHH-TTEEEEEEEESS-SEEEEEEESSHHHHHHHHIIIIITTT-EEEEEEEEEEEEEEE-------/----HHHHHHHHHHHH-TTS-HHHHHHHHT--HHHHHHHHHHHHHTTSEEEEEEEE-TGGGT--EEEEEEEEES---HHHHHHHHHHHHH-TTEEEEEEEESS-SEEEEEEESSHHHHHHHHIIIIITTT-EEEEEEEEEEEEEEE-------

Radius of gyration: 20.22 Å; Cα contacts (8 Å, |Δi|>4): 570; chains: 2; bounding box: 47×56×51 Å

Nearest PDB structures (foldseek):
  3i4p-assembly1_A  TM=9.599E-01  e=1.077E-13  Agrobacterium fabrum str. C58
  2p6s-assembly1_H  TM=9.510E-01  e=5.415E-14  Neisseria meningitidis MC58
  2pn6-assembly1_A  TM=8.893E-01  e=8.479E-13  Sulfurisphaera tokodaii
  2gqq-assembly1_A-2  TM=9.406E-01  e=1.172E-11  Escherichia coli
  4pcq-assembly2_C  TM=7.704E-01  e=3.186E-11  Mycobacterium tuberculosis H37Rv

Solvent-accessible surface area (backbone atoms only — not comparable to full-atom values): 16101 Å² total; per-residue (Å²): 134,86,78,50,72,62,55,30,50,49,51,52,46,24,41,68,40,51,76,64,47,48,60,59,50,8,67,71,65,75,45,51,39,68,57,42,50,54,48,53,51,49,35,40,76,70,46,36,36,68,46,37,24,36,42,55,36,42,56,74,65,52,28,69,33,45,36,40,36,38,33,26,60,66,56,86,49,64,71,59,46,52,52,49,50,53,53,51,66,67,35,56,43,45,20,26,31,29,36,34,51,69,96,38,40,33,43,34,36,28,51,28,60,40,68,67,57,45,55,56,46,46,47,61,68,39,59,66,63,73,38,56,62,47,73,47,75,31,44,46,75,37,78,75,32,82,54,74,56,64,64,61,122,134,86,77,49,73,61,55,28,50,49,51,51,47,24,43,69,39,51,76,65,47,48,59,58,50,8,69,72,66,74,45,51,39,66,56,42,50,53,49,52,51,48,36,41,76,70,45,37,36,68,45,37,22,37,40,55,37,42,55,75,65,54,29,68,33,44,37,39,35,38,32,25,58,66,56,86,49,64,71,57,48,51,52,49,50,52,53,52,66,69,34,56,42,44,21,27,30,30,36,34,52,67,95,38,39,33,42,34,39,30,50,30,60,41,69,67,57,44,56,56,45,44,48,62,68,38,59,65,65,73,40,57,63,47,71,47,76,32,44,44,76,39,78,74,32,83,56,73,57,64,64,60,122